Protein AF-A0A4T0S5C8-F1 (afdb_monomer_lite)

Organism: NCBI:txid1708541

Secondary structure (DSSP, 8-state):
--TTTGGG------SHHHHHHHHHHHHPPPTT--HHHHHHHHHHHHHHHHHHHHHH--SHHHHHHHHHHHHTSHHHHHHHHHHHHHHHHHHHH---HHHHHHHHHHHHHHHHT-TTGGG-HHHHTTTHHHHHHHHHTS-TT-----TTSS-PPPHHHHHHHHHHHHHHHHHHHHT--TTTTTTTTSGGG--

Foldseek 3Di:
DDPVVLVPDDDPQPDLVSLVVVLLVLLEDDPPDDPVVLLSSLLVNLVSCLVPCVPRVLDVVSLVVSLCSNCVGPSCVVPVVSSLVSLLVCLLPDPRLSSNLSSLVSLLVNLVVDLCSLQPPPSCVSCVVVLVVLLVVDDPPPQDDPPVPSPDGDSSVSSNVSSVSSVVSSCVSNVQDCVNVPCVPCVVSPD

Sequence (191 aa):
MTADDEDFIVWEITDAHDFWNELSEYGHAPDDVTVLELDGRLKMFLRLCGQYHTRYLTDSLQFRTALELMVNSDLFRFHYVRMERVLIDFILITPDPHQLFVAYELLLRYGQSSDKFFKDCTSWRKLLPYWLDVIRNVQDGYFGEDDDGTGIAPIEIRLRYTVICLLYEISRAQKLSDEDLGMSSITKLIY

Radius of gyration: 17.33 Å; chains: 1; bounding box: 39×40×49 Å

pLDDT: mean 82.13, std 16.81, range [31.05, 97.62]

Structure (mmCIF, N/CA/C/O backbone):
data_AF-A0A4T0S5C8-F1
#
_entry.id   AF-A0A4T0S5C8-F1
#
loop_
_atom_site.group_PDB
_atom_site.id
_atom_site.type_symbol
_atom_site.label_atom_id
_atom_site.label_alt_id
_atom_site.label_comp_id
_atom_site.label_asym_id
_atom_site.label_entity_id
_atom_site.label_seq_id
_atom_site.pdbx_PDB_ins_code
_atom_site.Cartn_x
_atom_site.Cartn_y
_atom_site.Cartn_z
_atom_site.occupancy
_atom_site.B_iso_or_equiv
_atom_site.auth_seq_id
_atom_site.auth_comp_id
_atom_site.auth_asym_id
_atom_site.auth_atom_id
_atom_site.pdbx_PDB_model_num
ATOM 1 N N . MET A 1 1 ? -2.136 -21.841 -8.595 1.00 43.97 1 MET A N 1
ATOM 2 C CA . MET A 1 1 ? -0.888 -21.228 -8.105 1.00 43.97 1 MET A CA 1
ATOM 3 C C . MET A 1 1 ? -0.693 -21.690 -6.672 1.00 43.97 1 MET A C 1
ATOM 5 O O . MET A 1 1 ? -1.605 -21.511 -5.870 1.00 43.97 1 MET A O 1
ATOM 9 N N . THR A 1 2 ? 0.376 -22.427 -6.385 1.00 37.03 2 THR A N 1
ATOM 10 C CA . THR A 1 2 ? 0.689 -22.885 -5.021 1.00 37.03 2 THR A CA 1
ATOM 11 C C . THR A 1 2 ? 1.495 -21.811 -4.289 1.00 37.03 2 THR A C 1
ATOM 13 O O . THR A 1 2 ? 2.070 -20.941 -4.935 1.00 37.03 2 THR A O 1
ATOM 16 N N . ALA A 1 3 ? 1.514 -21.826 -2.951 1.00 44.31 3 ALA A N 1
ATOM 17 C CA . ALA A 1 3 ? 2.231 -20.818 -2.157 1.00 44.31 3 ALA A CA 1
ATOM 18 C C . ALA A 1 3 ? 3.738 -20.744 -2.485 1.00 44.31 3 ALA A C 1
ATOM 20 O O . ALA A 1 3 ? 4.330 -19.681 -2.342 1.00 44.31 3 ALA A O 1
ATOM 21 N N . ASP A 1 4 ? 4.319 -21.840 -2.985 1.00 41.72 4 ASP A N 1
ATOM 22 C CA . ASP A 1 4 ? 5.721 -21.916 -3.410 1.00 41.72 4 ASP A CA 1
ATOM 23 C C . ASP A 1 4 ? 5.979 -21.235 -4.771 1.00 41.72 4 ASP A C 1
ATOM 25 O O . ASP A 1 4 ? 7.110 -20.851 -5.057 1.00 41.72 4 ASP A O 1
ATOM 29 N N . ASP A 1 5 ? 4.947 -21.038 -5.603 1.00 50.12 5 ASP A N 1
ATOM 30 C CA . ASP A 1 5 ? 5.084 -20.387 -6.918 1.00 50.12 5 ASP A CA 1
ATOM 31 C C . ASP A 1 5 ? 5.159 -18.854 -6.804 1.00 50.12 5 ASP A C 1
ATOM 33 O O . ASP A 1 5 ? 5.648 -18.191 -7.719 1.00 50.12 5 ASP A O 1
ATOM 37 N N . GLU A 1 6 ? 4.686 -18.272 -5.692 1.00 54.31 6 GLU A N 1
ATOM 38 C CA . GLU A 1 6 ? 4.718 -16.818 -5.481 1.00 54.31 6 GLU A CA 1
ATOM 39 C C . GLU A 1 6 ? 6.170 -16.301 -5.410 1.00 54.31 6 GLU A C 1
ATOM 41 O O . GLU A 1 6 ? 6.445 -15.201 -5.883 1.00 54.31 6 GLU A O 1
ATOM 46 N N . ASP A 1 7 ? 7.118 -17.072 -4.870 1.00 55.44 7 ASP A N 1
ATOM 47 C CA . ASP A 1 7 ? 8.494 -16.616 -4.602 1.00 55.44 7 ASP A CA 1
ATOM 48 C C . ASP A 1 7 ? 9.453 -16.678 -5.812 1.00 55.44 7 ASP A C 1
ATOM 50 O O . ASP A 1 7 ? 10.597 -16.234 -5.705 1.00 55.44 7 ASP A O 1
ATOM 54 N N . PHE A 1 8 ? 8.998 -17.152 -6.981 1.00 59.81 8 PHE A N 1
ATOM 55 C CA . PHE A 1 8 ? 9.832 -17.307 -8.190 1.00 59.81 8 PHE A CA 1
ATOM 56 C C . PHE A 1 8 ? 9.328 -16.549 -9.426 1.00 59.81 8 PHE A C 1
ATOM 58 O O . PHE A 1 8 ? 9.741 -16.846 -10.549 1.00 59.81 8 PHE A O 1
ATOM 65 N N . ILE A 1 9 ? 8.448 -15.562 -9.257 1.00 75.88 9 ILE A N 1
ATOM 66 C CA . ILE A 1 9 ? 7.961 -14.769 -10.391 1.00 75.88 9 ILE A CA 1
ATOM 67 C C . ILE A 1 9 ? 9.055 -13.804 -10.856 1.00 75.88 9 ILE A C 1
ATOM 69 O O . ILE A 1 9 ? 9.494 -12.923 -10.119 1.00 75.88 9 ILE A O 1
ATOM 73 N N . VAL A 1 10 ? 9.487 -13.983 -12.104 1.00 81.19 10 VAL A N 1
ATOM 74 C CA . VAL A 1 10 ? 10.427 -13.103 -12.799 1.00 81.19 10 VAL A CA 1
ATOM 75 C C . VAL A 1 10 ? 9.648 -12.335 -13.856 1.00 81.19 10 VAL A C 1
ATOM 77 O O . VAL A 1 10 ? 9.134 -12.935 -14.797 1.00 81.19 10 VAL A O 1
ATOM 80 N N . TRP A 1 11 ? 9.563 -11.014 -13.710 1.00 88.81 11 TRP A N 1
ATOM 81 C CA . TRP A 1 11 ? 8.959 -10.171 -14.737 1.00 88.81 11 TRP A CA 1
ATOM 82 C C . TRP A 1 11 ? 9.968 -9.790 -15.816 1.00 88.81 11 TRP A C 1
ATOM 84 O O . TRP A 1 11 ? 11.067 -9.313 -15.526 1.00 88.81 11 TRP A O 1
ATOM 94 N N . GLU A 1 12 ? 9.554 -9.912 -17.072 1.00 90.12 12 GLU A N 1
ATOM 95 C CA . GLU A 1 12 ? 10.315 -9.457 -18.237 1.00 90.12 12 GLU A CA 1
ATOM 96 C C . GLU A 1 12 ? 9.895 -8.030 -18.640 1.00 90.12 12 GLU A C 1
ATOM 98 O O . GLU A 1 12 ? 9.509 -7.777 -19.775 1.00 90.12 12 GLU A O 1
ATOM 103 N N . ILE A 1 13 ? 9.942 -7.075 -17.700 1.00 94.75 13 ILE A N 1
ATOM 104 C CA . ILE A 1 13 ? 9.579 -5.675 -17.982 1.00 94.75 13 ILE A CA 1
ATOM 105 C C . ILE A 1 13 ? 10.709 -4.974 -18.740 1.00 94.75 13 ILE A C 1
ATOM 107 O O . ILE A 1 13 ? 11.748 -4.645 -18.150 1.00 94.75 13 ILE A O 1
ATOM 111 N N . THR A 1 14 ? 10.504 -4.693 -20.029 1.00 93.69 14 THR A N 1
ATOM 112 C CA . THR A 1 14 ? 11.530 -4.052 -20.864 1.00 93.69 14 THR A CA 1
ATOM 113 C C . THR A 1 14 ? 11.411 -2.529 -20.876 1.00 93.69 14 THR A C 1
ATOM 115 O O . THR A 1 14 ? 12.434 -1.833 -20.861 1.00 93.69 14 THR A O 1
ATOM 118 N N . ASP A 1 15 ? 10.187 -2.003 -20.794 1.00 95.44 15 ASP A N 1
ATOM 119 C CA . ASP A 1 15 ? 9.902 -0.571 -20.775 1.00 95.44 15 ASP A CA 1
ATOM 120 C C . ASP A 1 15 ? 8.709 -0.190 -19.870 1.00 95.44 15 ASP A C 1
ATOM 122 O O . ASP A 1 15 ? 8.162 -1.001 -19.120 1.00 95.44 15 ASP A O 1
ATOM 126 N N . ALA A 1 16 ? 8.337 1.094 -19.893 1.00 94.94 16 ALA A N 1
ATOM 127 C CA . ALA A 1 16 ? 7.230 1.609 -19.092 1.00 94.94 16 ALA A CA 1
ATOM 128 C C . ALA A 1 16 ? 5.859 1.098 -19.570 1.00 94.94 16 ALA A C 1
ATOM 130 O O . ALA A 1 16 ? 4.947 0.977 -18.758 1.00 94.94 16 ALA A O 1
ATOM 131 N N . HIS A 1 17 ? 5.689 0.819 -20.864 1.00 95.81 17 HIS A N 1
ATOM 132 C CA . HIS A 1 17 ? 4.431 0.300 -21.393 1.00 95.81 17 HIS A CA 1
ATOM 133 C C . HIS A 1 17 ? 4.183 -1.121 -20.883 1.00 95.81 17 HIS A C 1
ATOM 135 O O . HIS A 1 17 ? 3.097 -1.388 -20.368 1.00 95.81 17 HIS A O 1
ATOM 141 N N . ASP A 1 18 ? 5.207 -1.979 -20.927 1.00 96.12 18 ASP A N 1
ATOM 142 C CA . ASP A 1 18 ? 5.158 -3.331 -20.359 1.00 96.12 18 ASP A CA 1
ATOM 143 C C . ASP A 1 18 ? 4.783 -3.291 -18.876 1.00 96.12 18 ASP A C 1
ATOM 145 O O . ASP A 1 18 ? 3.891 -4.013 -18.434 1.00 96.12 18 ASP A O 1
ATOM 149 N N . PHE A 1 19 ? 5.420 -2.390 -18.118 1.00 96.50 19 PHE A N 1
ATOM 150 C CA . PHE A 1 19 ? 5.139 -2.204 -16.697 1.00 96.50 19 PHE A CA 1
ATOM 151 C C . PHE A 1 19 ? 3.665 -1.874 -16.438 1.00 96.50 19 PHE A C 1
ATOM 153 O O . PHE A 1 19 ? 3.033 -2.509 -15.598 1.00 96.50 19 PHE A O 1
ATOM 160 N N . TRP A 1 20 ? 3.112 -0.881 -17.141 1.00 96.31 20 TRP A N 1
ATOM 161 C CA . TRP A 1 20 ? 1.730 -0.450 -16.923 1.00 96.31 20 TRP A CA 1
ATOM 162 C C . TRP A 1 20 ? 0.711 -1.504 -17.358 1.00 96.31 20 TRP A C 1
ATOM 164 O O . TRP A 1 20 ? -0.303 -1.668 -16.677 1.00 96.31 20 TRP A O 1
ATOM 174 N N . ASN A 1 21 ? 0.987 -2.229 -18.445 1.00 94.75 21 ASN A N 1
ATOM 175 C CA . ASN A 1 21 ? 0.145 -3.340 -18.880 1.00 94.75 21 ASN A CA 1
ATOM 176 C C . ASN A 1 21 ? 0.113 -4.436 -17.808 1.00 94.75 21 ASN A C 1
ATOM 178 O O . ASN A 1 21 ? -0.964 -4.768 -17.317 1.00 94.75 21 ASN A O 1
ATOM 182 N N . GLU A 1 22 ? 1.282 -4.913 -17.373 1.00 95.19 22 GLU A N 1
ATOM 183 C CA . GLU A 1 22 ? 1.405 -5.944 -16.335 1.00 95.19 22 GLU A CA 1
ATOM 184 C C . GLU A 1 22 ? 0.744 -5.506 -15.019 1.00 95.19 22 GLU A C 1
ATOM 186 O O . GLU A 1 22 ? -0.009 -6.255 -14.399 1.00 95.19 22 GLU A O 1
ATOM 191 N N . LEU A 1 23 ? 0.965 -4.256 -14.604 1.00 94.94 23 LEU A N 1
ATOM 192 C CA . LEU A 1 23 ? 0.384 -3.714 -13.380 1.00 94.94 23 LEU A CA 1
ATOM 193 C C . LEU A 1 23 ? -1.151 -3.719 -13.413 1.00 94.94 23 LEU A C 1
ATOM 195 O O . LEU A 1 23 ? -1.794 -4.011 -12.401 1.00 94.94 23 LEU A O 1
ATOM 199 N N . SER A 1 24 ? -1.738 -3.383 -14.565 1.00 92.62 24 SER A N 1
ATOM 200 C CA . SER A 1 24 ? -3.191 -3.283 -14.724 1.00 92.62 24 SER A CA 1
ATOM 201 C C . SER A 1 24 ? -3.905 -4.632 -14.594 1.00 92.62 24 SER A C 1
ATOM 203 O O . SER A 1 24 ? -5.009 -4.685 -14.045 1.00 92.62 24 SER A O 1
ATOM 205 N N . GLU A 1 25 ? -3.250 -5.730 -14.981 1.00 91.19 25 GLU A N 1
ATOM 206 C CA . GLU A 1 25 ? -3.799 -7.089 -14.892 1.00 91.19 25 GLU A CA 1
ATOM 207 C C . GLU A 1 25 ? -4.071 -7.520 -13.443 1.00 91.19 25 GLU A C 1
ATOM 209 O O . GLU A 1 25 ? -5.050 -8.223 -13.157 1.00 91.19 25 GLU A O 1
ATOM 214 N N . TYR A 1 26 ? -3.257 -7.058 -12.488 1.00 91.25 26 TYR A N 1
ATOM 215 C CA . TYR A 1 26 ? -3.461 -7.360 -11.068 1.00 91.25 26 TYR A CA 1
ATOM 216 C C . TYR A 1 26 ? -4.657 -6.621 -10.457 1.00 91.25 26 TYR A C 1
ATOM 218 O O . TYR A 1 26 ? -5.222 -7.093 -9.470 1.00 91.25 26 TYR A O 1
ATOM 226 N N . GLY A 1 27 ? -5.070 -5.495 -11.047 1.00 78.88 27 GLY A N 1
ATOM 227 C CA . GLY A 1 27 ? -6.262 -4.746 -10.639 1.00 78.88 27 GLY A CA 1
ATOM 228 C C . GLY A 1 27 ? -7.577 -5.339 -11.156 1.00 78.88 27 GLY A C 1
ATOM 229 O O . GLY A 1 27 ? -8.646 -4.954 -10.687 1.00 78.88 27 GLY A O 1
ATOM 230 N N . HIS A 1 28 ? -7.539 -6.278 -12.100 1.00 80.44 28 HIS A N 1
ATOM 231 C CA . HIS A 1 28 ? -8.739 -6.928 -12.621 1.00 80.44 28 HIS A CA 1
ATOM 232 C C . HIS A 1 28 ? -8.956 -8.286 -11.943 1.00 80.44 28 HIS A C 1
ATOM 234 O O . HIS A 1 28 ? -8.044 -9.108 -11.927 1.00 80.44 28 HIS A O 1
ATOM 240 N N . ALA A 1 29 ? -10.141 -8.545 -11.382 1.00 70.38 29 ALA A N 1
ATOM 241 C CA . ALA A 1 29 ? -10.510 -9.866 -10.868 1.00 70.38 29 ALA A CA 1
ATOM 242 C C . ALA A 1 29 ? -11.317 -10.630 -11.935 1.00 70.38 29 ALA A C 1
ATOM 244 O O . ALA A 1 29 ? -12.384 -10.155 -12.313 1.00 70.38 29 ALA A O 1
ATOM 245 N N . PRO A 1 30 ? -10.852 -11.800 -12.411 1.00 70.94 30 PRO A N 1
ATOM 246 C CA . PRO A 1 30 ? -11.652 -12.662 -13.280 1.00 70.94 30 PRO A CA 1
ATOM 247 C C . PRO A 1 30 ? -12.943 -13.128 -12.591 1.00 70.94 30 PRO A C 1
ATOM 249 O O . PRO A 1 30 ? -12.952 -13.321 -11.375 1.00 70.94 30 PRO A O 1
ATOM 252 N N . ASP A 1 31 ? -13.994 -13.392 -13.372 1.00 72.62 31 ASP A N 1
ATOM 253 C CA . ASP A 1 31 ? -15.324 -13.765 -12.858 1.00 72.62 31 ASP A CA 1
ATOM 254 C C . ASP A 1 31 ? -15.321 -15.027 -11.960 1.00 72.62 31 ASP A C 1
ATOM 256 O O . ASP A 1 31 ? -16.103 -15.109 -11.014 1.00 72.62 31 ASP A O 1
ATOM 260 N N . ASP A 1 32 ? -14.404 -15.975 -12.201 1.00 79.19 32 ASP A N 1
ATOM 261 C CA . ASP A 1 32 ? -14.292 -17.257 -11.476 1.00 79.19 32 ASP A CA 1
ATOM 262 C C . ASP A 1 32 ? -13.032 -17.350 -10.586 1.00 79.19 32 ASP A C 1
ATOM 264 O O . ASP A 1 32 ? -12.459 -18.425 -10.388 1.00 79.19 32 ASP A O 1
ATOM 268 N N . VAL A 1 33 ? -12.556 -16.220 -10.057 1.00 82.12 33 VAL A N 1
ATOM 269 C CA . VAL A 1 33 ? -11.320 -16.180 -9.265 1.00 82.12 33 VAL A CA 1
ATOM 270 C C . VAL A 1 33 ? -11.482 -16.829 -7.887 1.00 82.12 33 VAL A C 1
ATOM 272 O O . VAL A 1 33 ? -12.411 -16.552 -7.121 1.00 82.12 33 VAL A O 1
ATOM 275 N N . THR A 1 34 ? -10.536 -17.690 -7.524 1.00 86.50 34 THR A N 1
ATOM 276 C CA . THR A 1 34 ? -10.470 -18.241 -6.177 1.00 86.50 34 THR A CA 1
ATOM 277 C C . THR A 1 34 ? -10.003 -17.187 -5.184 1.00 86.50 34 THR A C 1
ATOM 279 O O . THR A 1 34 ? -9.257 -16.252 -5.464 1.00 86.50 34 THR A O 1
ATOM 282 N N . VAL A 1 35 ? -10.389 -17.403 -3.938 1.00 86.44 35 VAL A N 1
ATOM 283 C CA . VAL A 1 35 ? -9.997 -16.569 -2.811 1.00 86.44 35 VAL A CA 1
ATOM 284 C C . VAL A 1 35 ? -8.468 -16.465 -2.636 1.00 86.44 35 VAL A C 1
ATOM 286 O O . VAL A 1 35 ? -7.977 -15.429 -2.197 1.00 86.44 35 VAL A O 1
ATOM 289 N N . LEU A 1 36 ? -7.719 -17.519 -2.975 1.00 87.56 36 LEU A N 1
ATOM 290 C CA . LEU A 1 36 ? -6.253 -17.519 -2.927 1.00 87.56 36 LEU A CA 1
ATOM 291 C C . LEU A 1 36 ? -5.649 -16.675 -4.057 1.00 87.56 36 LEU A C 1
ATOM 293 O O . LEU A 1 36 ? -4.662 -15.979 -3.849 1.00 87.56 36 LEU A O 1
ATOM 297 N N . GLU A 1 37 ? -6.255 -16.704 -5.241 1.00 89.00 37 GLU A N 1
ATOM 298 C CA . GLU A 1 37 ? -5.806 -15.902 -6.380 1.00 89.00 37 GLU A CA 1
ATOM 299 C C . GLU A 1 37 ? -6.038 -14.405 -6.153 1.00 89.00 37 GLU A C 1
ATOM 301 O O . GLU A 1 37 ? -5.206 -13.604 -6.569 1.00 89.00 37 GLU A O 1
ATOM 306 N N . LEU A 1 38 ? -7.101 -14.014 -5.439 1.00 90.56 38 LEU A N 1
ATOM 307 C CA . LEU A 1 38 ? -7.287 -12.624 -4.997 1.00 90.56 38 LEU A CA 1
ATOM 308 C C . LEU A 1 38 ? -6.126 -12.151 -4.110 1.00 90.56 38 LEU A C 1
ATOM 310 O O . LEU A 1 38 ? -5.588 -11.066 -4.324 1.00 90.56 38 LEU A O 1
ATOM 314 N N . ASP A 1 39 ? -5.724 -12.976 -3.137 1.00 93.00 39 ASP A N 1
ATOM 315 C CA . ASP A 1 39 ? -4.598 -12.668 -2.249 1.00 93.00 39 ASP A CA 1
ATOM 316 C C . ASP A 1 39 ? -3.299 -12.545 -3.056 1.00 93.00 39 ASP A C 1
ATOM 318 O O . ASP A 1 39 ? -2.545 -11.586 -2.883 1.00 93.00 39 ASP A O 1
ATOM 322 N N . GLY A 1 40 ? -3.073 -13.492 -3.973 1.00 92.19 40 GLY A N 1
ATOM 323 C CA . GLY A 1 40 ? -1.926 -13.499 -4.875 1.00 92.19 40 GLY A CA 1
ATOM 324 C C . GLY A 1 40 ? -1.854 -12.232 -5.725 1.00 92.19 40 GLY A C 1
ATOM 325 O O . GLY A 1 40 ? -0.809 -11.595 -5.774 1.00 92.19 40 GLY A O 1
ATOM 326 N N . ARG A 1 41 ? -2.965 -11.794 -6.327 1.00 93.31 41 ARG A N 1
ATO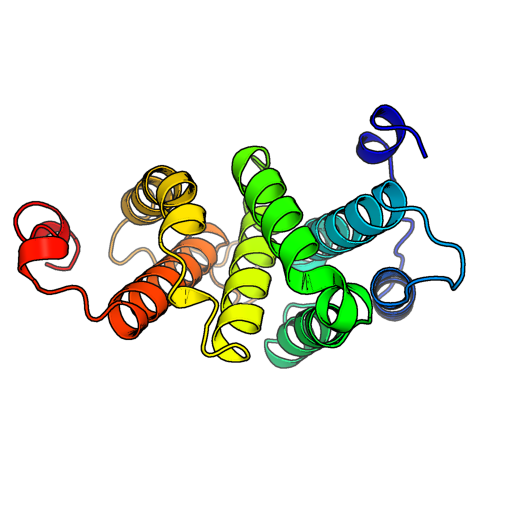M 327 C CA . ARG A 1 41 ? -3.004 -10.580 -7.162 1.00 93.31 41 ARG A CA 1
ATOM 328 C C . ARG A 1 41 ? -2.557 -9.329 -6.412 1.00 93.31 41 ARG A C 1
ATOM 330 O O . ARG A 1 41 ? -1.725 -8.584 -6.926 1.00 93.31 41 ARG A O 1
ATOM 337 N N . LEU A 1 42 ? -3.047 -9.123 -5.188 1.00 95.50 42 LEU A N 1
ATOM 338 C CA . LEU A 1 42 ? -2.609 -7.992 -4.369 1.00 95.50 42 LEU A CA 1
ATOM 339 C C . LEU A 1 42 ? -1.110 -8.078 -4.054 1.00 95.50 42 LEU A C 1
ATOM 341 O O . LEU A 1 42 ? -0.389 -7.097 -4.225 1.00 95.50 42 LEU A O 1
ATOM 345 N N . LYS A 1 43 ? -0.619 -9.246 -3.628 1.00 95.69 43 LYS A N 1
ATOM 346 C CA . LYS A 1 43 ? 0.812 -9.428 -3.336 1.00 95.69 43 LYS A CA 1
ATOM 347 C C . LYS A 1 43 ? 1.680 -9.185 -4.569 1.00 95.69 43 LYS A C 1
ATOM 349 O O . LYS A 1 43 ? 2.716 -8.535 -4.455 1.00 95.69 43 LYS A O 1
ATOM 354 N N . MET A 1 44 ? 1.261 -9.666 -5.739 1.00 94.94 44 MET A N 1
ATOM 355 C CA . MET A 1 44 ? 2.008 -9.476 -6.981 1.00 94.94 44 MET A CA 1
ATOM 356 C C . MET A 1 44 ? 2.040 -8.014 -7.411 1.00 94.94 44 MET A C 1
ATOM 358 O O . MET A 1 44 ? 3.107 -7.523 -7.764 1.00 94.94 44 MET A O 1
ATOM 362 N N . PHE A 1 45 ? 0.928 -7.289 -7.274 1.00 96.56 45 PHE A N 1
ATOM 363 C CA . PHE A 1 45 ? 0.900 -5.841 -7.474 1.00 96.56 45 PHE A CA 1
ATOM 364 C C . PHE A 1 45 ? 1.910 -5.115 -6.569 1.00 96.56 45 PHE A C 1
ATOM 366 O O . PHE A 1 45 ? 2.676 -4.275 -7.044 1.00 96.56 45 PHE A O 1
ATOM 373 N N . LEU A 1 46 ? 1.939 -5.453 -5.272 1.00 97.19 46 LEU A N 1
ATOM 374 C CA . LEU A 1 46 ? 2.856 -4.841 -4.301 1.00 97.19 46 LEU A CA 1
ATOM 375 C C . LEU A 1 46 ? 4.318 -5.137 -4.637 1.00 97.19 46 LEU A C 1
ATOM 377 O O . LEU A 1 46 ? 5.153 -4.234 -4.586 1.00 97.19 46 LEU A O 1
ATOM 381 N N . ARG A 1 47 ? 4.625 -6.385 -5.003 1.00 96.38 47 ARG A N 1
ATOM 382 C CA . ARG A 1 47 ? 5.976 -6.816 -5.376 1.00 96.38 47 ARG A CA 1
ATOM 383 C C . ARG A 1 47 ? 6.439 -6.160 -6.677 1.00 96.38 47 ARG A C 1
ATOM 385 O O . ARG A 1 47 ? 7.544 -5.625 -6.703 1.00 96.38 47 ARG A O 1
ATOM 392 N N . LEU A 1 48 ? 5.587 -6.108 -7.705 1.00 96.19 48 LEU A N 1
ATOM 393 C CA . LEU A 1 48 ? 5.899 -5.443 -8.974 1.00 96.19 48 LEU A CA 1
ATOM 394 C C . LEU A 1 48 ? 6.162 -3.947 -8.755 1.00 96.19 48 LEU A C 1
ATOM 396 O O . LEU A 1 48 ? 7.182 -3.419 -9.195 1.00 96.19 48 LEU A O 1
ATOM 400 N N . CYS A 1 49 ? 5.278 -3.260 -8.028 1.00 96.44 49 CYS A N 1
ATOM 401 C CA . CYS A 1 49 ? 5.498 -1.861 -7.669 1.00 96.44 49 CYS A CA 1
ATOM 402 C C . CYS A 1 49 ? 6.785 -1.688 -6.855 1.00 96.44 49 CYS A C 1
ATOM 404 O O . CYS A 1 49 ? 7.574 -0.801 -7.158 1.00 96.44 49 CYS A O 1
ATOM 406 N N . GLY A 1 50 ? 7.033 -2.528 -5.848 1.00 95.19 50 GLY A N 1
ATOM 407 C CA . GLY A 1 50 ? 8.237 -2.449 -5.019 1.00 95.19 50 GLY A CA 1
ATOM 408 C C . GLY A 1 50 ? 9.524 -2.646 -5.821 1.00 95.19 50 GLY A C 1
ATOM 409 O O . GLY A 1 50 ? 10.500 -1.940 -5.594 1.00 95.19 50 GLY A O 1
ATOM 410 N N . GLN A 1 51 ? 9.512 -3.530 -6.818 1.00 94.69 51 GLN A N 1
ATOM 411 C CA . GLN A 1 51 ? 10.662 -3.763 -7.689 1.00 94.69 51 GLN A CA 1
ATOM 412 C C . GLN A 1 51 ? 10.915 -2.611 -8.673 1.00 94.69 51 GLN A C 1
ATOM 414 O O . GLN A 1 51 ? 12.065 -2.344 -9.018 1.00 94.69 51 GLN A O 1
ATOM 419 N N . TYR A 1 52 ? 9.863 -1.931 -9.139 1.00 94.75 52 TYR A N 1
ATOM 420 C CA . TYR A 1 52 ? 9.967 -1.004 -10.269 1.00 94.75 52 TYR A CA 1
ATOM 421 C C . TYR A 1 52 ? 9.587 0.456 -9.969 1.00 94.75 52 TYR A C 1
ATOM 423 O O . TYR A 1 52 ? 9.717 1.299 -10.859 1.00 94.75 52 TYR A O 1
ATOM 431 N N . HIS A 1 53 ? 9.155 0.815 -8.752 1.00 92.44 53 HIS A N 1
ATOM 432 C CA . HIS A 1 53 ? 8.703 2.188 -8.459 1.00 92.44 53 HIS A CA 1
ATOM 433 C C . HIS A 1 53 ? 9.799 3.240 -8.651 1.00 92.44 53 HIS A C 1
ATOM 435 O O . HIS A 1 53 ? 9.506 4.324 -9.142 1.00 92.44 53 HIS A O 1
ATOM 441 N N . THR A 1 54 ? 11.062 2.920 -8.366 1.00 90.81 54 THR A N 1
ATOM 442 C CA . THR A 1 54 ? 12.201 3.825 -8.613 1.00 90.81 54 THR A CA 1
ATOM 443 C C . THR A 1 54 ? 12.539 3.994 -10.094 1.00 90.81 54 THR A C 1
ATOM 445 O O . THR A 1 54 ? 13.305 4.887 -10.439 1.00 90.81 54 THR A O 1
ATOM 448 N N . ARG A 1 55 ? 11.973 3.168 -10.985 1.00 92.00 55 ARG A N 1
ATOM 449 C CA . ARG A 1 55 ? 12.214 3.228 -12.433 1.00 92.00 55 ARG A CA 1
ATOM 450 C C . ARG A 1 55 ? 11.022 3.775 -13.214 1.00 92.00 55 ARG A C 1
ATOM 452 O O . ARG A 1 55 ? 11.216 4.567 -14.130 1.00 92.00 55 ARG A O 1
ATOM 459 N N . TYR A 1 56 ? 9.808 3.349 -12.871 1.00 94.38 56 TYR A N 1
ATOM 460 C CA . TYR A 1 56 ? 8.595 3.651 -13.643 1.00 94.38 56 TYR A CA 1
ATOM 461 C C . TYR A 1 56 ? 7.530 4.431 -12.864 1.00 94.38 56 TYR A C 1
ATOM 463 O O . TYR A 1 56 ? 6.556 4.870 -13.471 1.00 94.38 56 TYR A O 1
ATOM 471 N N . LEU A 1 57 ? 7.709 4.629 -11.552 1.00 92.88 57 LEU A N 1
ATOM 472 C CA . LEU A 1 57 ? 6.802 5.405 -10.695 1.00 92.88 57 LEU A CA 1
ATOM 473 C C . LEU A 1 57 ? 7.552 6.503 -9.918 1.00 92.88 57 LEU A C 1
ATOM 475 O O . LEU A 1 57 ? 7.255 6.775 -8.754 1.00 92.88 57 LEU A O 1
ATOM 479 N N . THR A 1 58 ? 8.558 7.109 -10.547 1.00 87.31 58 THR A N 1
ATOM 480 C CA . THR A 1 58 ? 9.379 8.166 -9.936 1.00 87.31 58 THR A CA 1
ATOM 481 C C . THR A 1 58 ? 8.605 9.467 -9.765 1.00 87.31 58 THR A C 1
ATOM 483 O O . THR A 1 58 ? 8.809 10.201 -8.799 1.00 87.31 58 THR A O 1
ATOM 486 N N . ASP A 1 59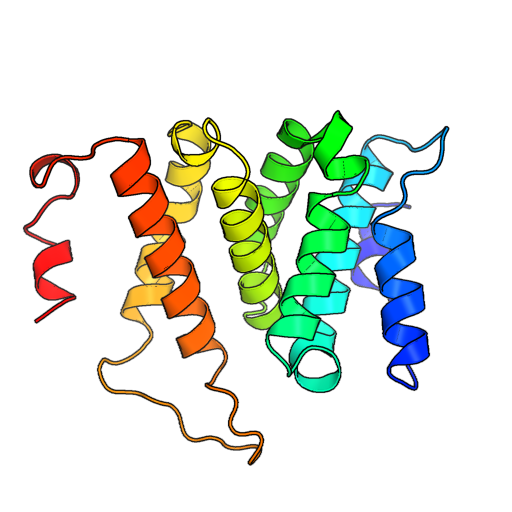 ? 7.679 9.739 -10.683 1.00 87.19 59 ASP A N 1
ATOM 487 C CA . ASP A 1 59 ? 6.766 10.864 -10.598 1.00 87.19 59 ASP A CA 1
ATOM 488 C C . ASP A 1 59 ? 5.618 10.583 -9.608 1.00 87.19 59 ASP A C 1
ATOM 490 O O . ASP A 1 59 ? 4.984 9.524 -9.609 1.00 87.19 59 ASP A O 1
ATOM 494 N N . SER A 1 60 ? 5.307 11.571 -8.765 1.00 87.50 60 SER A N 1
ATOM 495 C CA . SER A 1 60 ? 4.287 11.427 -7.718 1.00 87.50 60 SER A CA 1
ATOM 496 C C . SER A 1 60 ? 2.874 11.210 -8.274 1.00 87.50 60 SER A C 1
ATOM 498 O O . SER A 1 60 ? 2.040 10.606 -7.593 1.00 87.50 60 SER A O 1
ATOM 500 N N . LEU A 1 61 ? 2.574 11.694 -9.487 1.00 91.81 61 LEU A N 1
ATOM 501 C CA . LEU A 1 61 ? 1.290 11.442 -10.141 1.00 91.81 61 LEU A CA 1
ATOM 502 C C . LEU A 1 61 ? 1.236 10.010 -10.690 1.00 91.81 61 LEU A C 1
ATOM 504 O O . LEU A 1 61 ? 0.217 9.343 -10.508 1.00 91.81 61 LEU A O 1
ATOM 508 N N . GLN A 1 62 ? 2.317 9.507 -11.288 1.00 93.38 62 GLN A N 1
ATOM 509 C CA . GLN A 1 62 ? 2.416 8.107 -11.720 1.00 93.38 62 GLN A CA 1
ATOM 510 C C . GLN A 1 62 ? 2.252 7.142 -10.545 1.00 93.38 62 GLN A C 1
ATOM 512 O O . GLN A 1 62 ? 1.395 6.260 -10.588 1.00 93.38 62 GLN A O 1
ATOM 517 N N . PHE A 1 63 ? 2.998 7.351 -9.459 1.00 94.75 63 PHE A N 1
ATOM 518 C CA . PHE A 1 63 ? 2.895 6.513 -8.266 1.00 94.75 63 PHE A CA 1
ATOM 519 C C . PHE A 1 63 ? 1.475 6.514 -7.687 1.00 94.75 63 PHE A C 1
ATOM 521 O O . PHE A 1 63 ? 0.891 5.465 -7.424 1.00 94.75 63 PHE A O 1
ATOM 528 N N . ARG A 1 64 ? 0.860 7.697 -7.586 1.00 94.88 64 ARG A N 1
ATOM 529 C CA . ARG A 1 64 ? -0.546 7.839 -7.193 1.00 94.88 64 ARG A CA 1
ATOM 530 C C . ARG A 1 64 ? -1.493 7.060 -8.101 1.00 94.88 64 ARG A C 1
ATOM 532 O O . ARG A 1 64 ? -2.385 6.390 -7.593 1.00 94.88 64 ARG A O 1
ATOM 539 N N . THR A 1 65 ? -1.303 7.160 -9.412 1.00 95.44 65 THR A N 1
ATOM 540 C CA . THR A 1 65 ? -2.149 6.487 -10.403 1.00 95.44 65 THR A CA 1
ATOM 541 C C . THR A 1 65 ? -2.075 4.971 -10.232 1.00 95.44 65 THR A C 1
ATOM 543 O O . THR A 1 65 ? -3.109 4.312 -10.215 1.00 95.44 65 THR A O 1
ATOM 546 N N . ALA A 1 66 ? -0.876 4.422 -10.010 1.00 96.38 66 ALA A N 1
ATOM 547 C CA . ALA A 1 66 ? -0.689 3.001 -9.724 1.00 96.38 66 ALA A CA 1
ATOM 548 C C . ALA A 1 66 ? -1.486 2.554 -8.489 1.00 96.38 66 ALA A C 1
ATOM 550 O O . ALA A 1 66 ? -2.241 1.586 -8.554 1.00 96.38 66 ALA A O 1
ATOM 551 N N . LEU A 1 67 ? -1.385 3.285 -7.375 1.00 96.62 67 LEU A N 1
ATOM 552 C CA . LEU A 1 67 ? -2.138 2.960 -6.159 1.00 96.62 67 LEU A CA 1
ATOM 553 C C . LEU A 1 67 ? -3.652 3.076 -6.366 1.00 96.62 67 LEU A C 1
ATOM 555 O O . LEU A 1 67 ? -4.410 2.250 -5.862 1.00 96.62 67 LEU A O 1
ATOM 559 N N . GLU A 1 68 ? -4.105 4.080 -7.116 1.00 94.69 68 GLU A N 1
ATOM 560 C CA . GLU A 1 68 ? -5.521 4.274 -7.434 1.00 94.69 68 GLU A CA 1
ATOM 561 C C . GLU A 1 68 ? -6.085 3.151 -8.312 1.00 94.69 68 GLU A C 1
ATOM 563 O O . GLU A 1 68 ? -7.247 2.791 -8.119 1.00 94.69 68 GLU A O 1
ATOM 568 N N . LEU A 1 69 ? -5.292 2.546 -9.206 1.00 95.06 69 LEU A N 1
ATOM 569 C CA . LEU A 1 69 ? -5.712 1.346 -9.945 1.00 95.06 69 LEU A CA 1
ATOM 570 C C . LEU A 1 69 ? -6.085 0.211 -8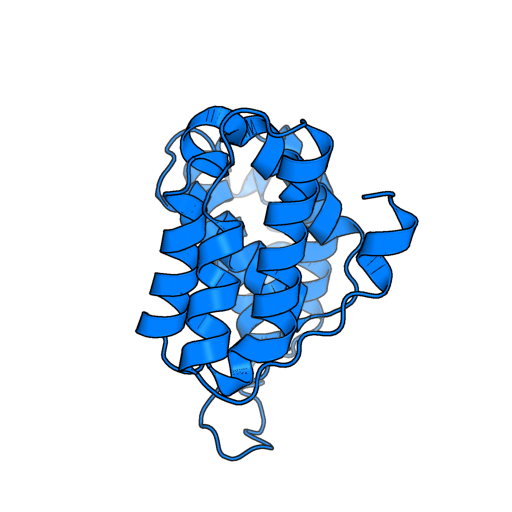.984 1.00 95.06 69 LEU A C 1
ATOM 572 O O . LEU A 1 69 ? -7.130 -0.415 -9.147 1.00 95.06 69 LEU A O 1
ATOM 576 N N . MET A 1 70 ? -5.272 -0.021 -7.949 1.00 95.44 70 MET A N 1
ATOM 577 C CA . MET A 1 70 ? -5.538 -1.075 -6.971 1.00 95.44 70 MET A CA 1
ATOM 578 C C . MET A 1 70 ? -6.667 -0.701 -6.005 1.00 95.44 70 MET A C 1
ATOM 580 O O . MET A 1 70 ? -7.562 -1.506 -5.773 1.00 95.44 70 MET A O 1
ATOM 584 N N . VAL A 1 71 ? -6.696 0.521 -5.470 1.00 94.31 71 VAL A N 1
ATOM 585 C CA . VAL A 1 71 ? -7.757 0.944 -4.533 1.00 94.31 71 VAL A CA 1
ATOM 586 C C . VAL A 1 71 ? -9.139 0.955 -5.191 1.00 94.31 71 VAL A C 1
ATOM 588 O O . VAL A 1 71 ? -10.129 0.643 -4.532 1.00 94.31 71 VAL A O 1
ATOM 591 N N . ASN A 1 72 ? -9.219 1.282 -6.483 1.00 92.69 72 ASN A N 1
ATOM 592 C CA . ASN A 1 72 ? -10.480 1.303 -7.228 1.00 92.69 72 ASN A CA 1
ATOM 593 C C . ASN A 1 72 ? -10.804 -0.028 -7.930 1.00 92.69 72 ASN A C 1
ATOM 595 O O . ASN A 1 72 ? -11.826 -0.114 -8.612 1.00 92.69 72 ASN A O 1
ATOM 599 N N . SER A 1 73 ? -9.957 -1.049 -7.770 1.00 92.81 73 SER A N 1
ATOM 600 C CA . SER A 1 73 ? -10.178 -2.386 -8.322 1.00 92.81 73 SER A CA 1
ATOM 601 C C . SER A 1 73 ? -11.369 -3.100 -7.683 1.00 92.81 73 SER A C 1
ATOM 603 O O . SER A 1 73 ? -11.804 -2.779 -6.573 1.00 92.81 73 SER A O 1
ATOM 605 N N . ASP A 1 74 ? -11.830 -4.164 -8.337 1.00 88.75 74 ASP A N 1
ATOM 606 C CA . ASP A 1 74 ? -12.840 -5.068 -7.784 1.00 88.75 74 ASP A CA 1
ATOM 607 C C . ASP A 1 74 ? -12.363 -5.764 -6.495 1.00 88.75 74 ASP A C 1
ATOM 609 O O . ASP A 1 74 ? -13.175 -6.050 -5.610 1.00 88.75 74 ASP A O 1
ATOM 613 N N . LEU A 1 75 ? -11.045 -5.948 -6.328 1.00 90.94 75 LEU A N 1
ATOM 614 C CA . LEU A 1 75 ? -10.443 -6.516 -5.118 1.00 90.94 75 LEU A CA 1
ATOM 615 C C . LEU A 1 75 ? -10.773 -5.647 -3.902 1.00 90.94 75 LEU A C 1
ATOM 617 O O . LEU A 1 75 ? -11.293 -6.140 -2.902 1.00 90.94 75 LEU A O 1
ATOM 621 N N . PHE A 1 76 ? -10.519 -4.342 -3.982 1.00 90.50 76 PHE A N 1
ATOM 622 C CA . PHE A 1 76 ? -10.849 -3.431 -2.888 1.00 90.50 76 PHE A CA 1
ATOM 623 C C . PHE A 1 76 ? -12.341 -3.098 -2.854 1.00 90.50 76 PHE A C 1
ATOM 625 O O . PHE A 1 76 ? -12.920 -3.011 -1.776 1.00 90.50 76 PHE A O 1
ATOM 632 N N . ARG A 1 77 ? -13.021 -2.995 -3.997 1.00 88.31 77 ARG A N 1
ATOM 633 C CA . ARG A 1 77 ? -14.454 -2.675 -4.025 1.00 88.31 77 ARG A CA 1
ATOM 634 C C . ARG A 1 77 ? -15.325 -3.751 -3.375 1.00 88.31 77 ARG A C 1
ATOM 636 O O . ARG A 1 77 ? -16.261 -3.412 -2.650 1.00 88.31 77 ARG A O 1
ATOM 643 N N . PHE A 1 78 ? -15.040 -5.028 -3.628 1.00 87.50 78 PHE A N 1
ATOM 644 C CA . PHE A 1 78 ? -15.878 -6.144 -3.176 1.00 87.50 78 PHE A CA 1
ATOM 645 C C . PHE A 1 78 ? -15.237 -6.989 -2.070 1.00 87.50 78 PHE A C 1
ATOM 647 O O . PHE A 1 78 ? -15.956 -7.636 -1.306 1.00 87.50 78 PHE A O 1
ATOM 654 N N . HIS A 1 79 ? -13.909 -6.949 -1.922 1.00 89.31 79 HIS A N 1
ATOM 655 C CA . HIS A 1 79 ? -13.170 -7.796 -0.980 1.00 89.31 79 HIS A CA 1
ATOM 656 C C . HIS A 1 79 ? -12.270 -7.013 -0.006 1.00 89.31 79 HIS A C 1
ATOM 658 O O . HIS A 1 79 ? -11.335 -7.591 0.551 1.00 89.31 79 HIS A O 1
ATOM 664 N N . TYR A 1 80 ? -12.568 -5.736 0.276 1.00 90.00 80 TYR A N 1
ATOM 665 C CA . TYR A 1 80 ? -11.710 -4.866 1.100 1.00 90.00 80 TYR A CA 1
ATOM 666 C C . TYR A 1 80 ? -11.263 -5.459 2.444 1.00 90.00 80 TYR A C 1
ATOM 668 O O . TYR A 1 80 ? -10.092 -5.347 2.781 1.00 90.00 80 TYR A O 1
ATOM 676 N N . VAL A 1 81 ? -12.152 -6.116 3.206 1.00 90.06 81 VAL A N 1
ATOM 677 C CA . VAL A 1 81 ? -11.801 -6.710 4.518 1.00 90.06 81 VAL A CA 1
ATOM 678 C C . VAL A 1 81 ? -10.688 -7.743 4.359 1.00 90.06 81 VAL A C 1
ATOM 680 O O . VAL A 1 81 ? -9.799 -7.875 5.198 1.00 90.06 81 VAL A O 1
ATOM 683 N N . ARG A 1 82 ? -10.737 -8.499 3.259 1.00 91.25 82 ARG A N 1
ATOM 684 C CA . ARG A 1 82 ? -9.721 -9.492 2.945 1.00 91.25 82 ARG A CA 1
ATOM 685 C C . ARG A 1 82 ? -8.437 -8.826 2.470 1.00 91.25 82 ARG A C 1
ATOM 687 O O . ARG A 1 82 ? -7.378 -9.212 2.949 1.00 91.25 82 ARG A O 1
ATOM 694 N N . MET A 1 83 ? -8.537 -7.840 1.580 1.00 93.19 83 MET A N 1
ATOM 695 C CA . MET A 1 83 ? -7.376 -7.113 1.058 1.00 93.19 83 MET A CA 1
ATOM 696 C C . MET A 1 83 ? -6.617 -6.386 2.168 1.00 93.19 83 MET A C 1
ATOM 698 O O . MET A 1 83 ? -5.395 -6.441 2.196 1.00 93.19 83 MET A O 1
ATOM 702 N N . GLU A 1 84 ? -7.321 -5.807 3.142 1.00 92.06 84 GLU A N 1
ATOM 703 C CA . GLU A 1 84 ? -6.718 -5.245 4.352 1.00 92.06 84 GLU A CA 1
ATOM 704 C C . GLU A 1 84 ? -5.915 -6.301 5.117 1.00 92.06 84 GLU A C 1
ATOM 706 O O . GLU A 1 84 ? -4.750 -6.076 5.439 1.00 92.06 84 GLU A O 1
ATOM 711 N N . ARG A 1 85 ? -6.502 -7.478 5.371 1.00 92.25 85 ARG A N 1
ATOM 712 C CA . ARG A 1 85 ? -5.799 -8.557 6.074 1.00 92.25 85 ARG A CA 1
ATOM 713 C C . ARG A 1 85 ? -4.566 -9.027 5.305 1.00 92.25 85 ARG A C 1
ATOM 715 O O . ARG A 1 85 ? -3.509 -9.158 5.906 1.00 92.25 85 ARG A O 1
ATOM 722 N N . VAL A 1 86 ? -4.693 -9.247 3.995 1.00 94.44 86 VAL A N 1
ATOM 723 C CA . VAL A 1 86 ? -3.572 -9.651 3.130 1.00 94.44 86 VAL A CA 1
ATOM 724 C C . VAL A 1 86 ? -2.470 -8.598 3.148 1.00 94.44 86 VAL A C 1
ATOM 726 O O . VAL A 1 86 ? -1.303 -8.953 3.255 1.00 94.44 86 VAL A O 1
ATOM 729 N N . LEU A 1 87 ? -2.827 -7.314 3.089 1.00 94.62 87 LEU A N 1
ATOM 730 C CA . LEU A 1 87 ? -1.875 -6.209 3.117 1.00 94.62 87 LEU A CA 1
ATOM 731 C C . LEU A 1 87 ? -1.130 -6.132 4.456 1.00 94.62 87 LEU A C 1
ATOM 733 O O . LEU A 1 87 ? 0.088 -5.977 4.469 1.00 94.62 87 LEU A O 1
ATOM 737 N N . ILE A 1 88 ? -1.836 -6.291 5.579 1.00 93.44 88 ILE A N 1
ATOM 738 C CA . ILE A 1 88 ? -1.229 -6.333 6.918 1.00 93.44 88 ILE A CA 1
ATOM 739 C C . ILE A 1 88 ? -0.308 -7.548 7.055 1.00 93.44 88 ILE A C 1
ATOM 741 O O . ILE A 1 88 ? 0.823 -7.404 7.512 1.00 93.44 88 ILE A O 1
ATOM 745 N N . ASP A 1 89 ? -0.771 -8.731 6.650 1.00 94.50 89 ASP A N 1
ATOM 746 C CA . ASP A 1 89 ? 0.022 -9.959 6.724 1.00 94.50 89 ASP A CA 1
ATOM 747 C C . ASP A 1 89 ? 1.270 -9.858 5.831 1.00 94.50 89 ASP A C 1
ATOM 749 O O . ASP A 1 89 ? 2.349 -10.262 6.255 1.00 94.50 89 ASP A O 1
ATOM 753 N N . PHE A 1 90 ? 1.153 -9.246 4.645 1.00 95.44 90 PHE A N 1
ATOM 754 C CA . PHE A 1 90 ? 2.280 -8.943 3.761 1.00 95.44 90 PHE A CA 1
ATOM 755 C C . PHE A 1 90 ? 3.292 -8.014 4.439 1.00 95.44 90 PHE A C 1
ATOM 757 O O . PHE A 1 90 ? 4.472 -8.336 4.501 1.00 95.44 90 PHE A O 1
ATOM 764 N N . ILE A 1 91 ? 2.844 -6.896 5.019 1.00 95.06 91 ILE A N 1
ATOM 765 C CA . ILE A 1 91 ? 3.721 -5.956 5.737 1.00 95.06 91 ILE A CA 1
ATOM 766 C C . ILE A 1 91 ? 4.509 -6.659 6.852 1.00 95.06 91 ILE A C 1
ATOM 768 O O . ILE A 1 91 ? 5.691 -6.388 7.034 1.00 95.06 91 ILE A O 1
ATOM 772 N N . LEU A 1 92 ? 3.870 -7.564 7.597 1.00 93.12 92 LEU A N 1
ATOM 773 C CA . LEU A 1 92 ? 4.497 -8.246 8.733 1.00 93.12 92 LEU A CA 1
ATOM 774 C C . LEU A 1 92 ? 5.619 -9.214 8.333 1.00 93.12 92 LEU A C 1
ATOM 776 O O . LEU A 1 92 ? 6.476 -9.510 9.167 1.00 93.12 92 LEU A O 1
ATOM 780 N N . ILE A 1 93 ? 5.605 -9.724 7.099 1.00 93.69 93 ILE A N 1
ATOM 781 C CA . ILE A 1 93 ? 6.579 -10.713 6.614 1.00 93.69 93 ILE A CA 1
ATOM 782 C C . ILE A 1 93 ? 7.595 -10.137 5.624 1.00 93.69 93 ILE A C 1
ATOM 784 O O . ILE A 1 93 ? 8.592 -10.798 5.346 1.00 93.69 93 ILE A O 1
ATOM 788 N N . THR A 1 94 ? 7.354 -8.942 5.081 1.00 94.00 94 THR A N 1
ATOM 789 C CA . THR A 1 94 ? 8.187 -8.353 4.027 1.00 94.00 94 THR A CA 1
ATOM 790 C C . THR A 1 94 ? 9.412 -7.645 4.617 1.00 94.00 94 THR A C 1
ATOM 792 O O . THR A 1 94 ? 9.253 -6.672 5.353 1.00 94.00 94 THR A O 1
ATOM 795 N N . PRO A 1 95 ? 10.642 -8.074 4.272 1.00 91.62 95 PRO A N 1
ATOM 796 C CA . PRO A 1 95 ? 11.864 -7.388 4.693 1.00 91.62 95 PRO A CA 1
ATOM 797 C C . PRO A 1 95 ? 12.283 -6.266 3.731 1.00 91.62 95 PRO A C 1
ATOM 799 O O . PRO A 1 95 ? 13.099 -5.424 4.092 1.00 91.62 95 PRO A O 1
ATOM 802 N N . ASP A 1 96 ? 11.766 -6.272 2.499 1.00 92.50 96 ASP A N 1
ATOM 803 C CA . ASP A 1 96 ? 12.161 -5.333 1.453 1.00 92.50 96 ASP A CA 1
ATOM 804 C C . ASP A 1 96 ? 11.538 -3.936 1.683 1.00 92.50 96 ASP A C 1
ATOM 806 O O . ASP A 1 96 ? 10.307 -3.803 1.688 1.00 92.50 96 ASP A O 1
ATOM 810 N N . PRO A 1 97 ? 12.348 -2.873 1.858 1.00 92.88 97 PRO A N 1
ATOM 811 C CA . PRO A 1 97 ? 11.843 -1.544 2.204 1.00 92.88 97 PRO A CA 1
ATOM 812 C C . PRO A 1 97 ? 11.047 -0.887 1.070 1.00 92.88 97 PRO A C 1
ATOM 814 O O . PRO A 1 97 ? 10.174 -0.059 1.335 1.00 92.88 97 PRO A O 1
ATOM 817 N N . HIS A 1 98 ? 11.297 -1.258 -0.187 1.00 94.44 98 HIS A N 1
ATOM 818 C CA . HIS A 1 98 ? 10.568 -0.718 -1.330 1.00 94.44 98 HIS A CA 1
ATOM 819 C C . HIS A 1 98 ? 9.155 -1.300 -1.426 1.00 94.44 98 HIS A C 1
ATOM 821 O O . HIS A 1 98 ? 8.191 -0.560 -1.622 1.00 94.44 98 HIS A O 1
ATOM 827 N N . GLN A 1 99 ? 9.006 -2.604 -1.208 1.00 96.06 99 GLN A N 1
ATOM 828 C CA . GLN A 1 99 ? 7.708 -3.264 -1.102 1.00 96.06 99 GLN A CA 1
ATOM 829 C C . GLN A 1 99 ? 6.930 -2.780 0.127 1.00 96.06 99 GLN A C 1
ATOM 831 O O . GLN A 1 99 ? 5.729 -2.524 0.023 1.00 96.06 99 GLN A O 1
ATOM 836 N N . LEU A 1 100 ? 7.600 -2.597 1.273 1.00 95.75 100 LEU A N 1
ATOM 837 C CA . LEU A 1 100 ? 6.981 -2.009 2.465 1.00 95.75 100 LEU A CA 1
ATOM 838 C C . LEU A 1 100 ? 6.476 -0.589 2.201 1.00 95.75 100 LEU A C 1
ATOM 840 O O . LEU A 1 100 ? 5.360 -0.258 2.595 1.00 95.75 100 LEU A O 1
ATOM 844 N N . PHE A 1 101 ? 7.264 0.236 1.510 1.00 96.12 101 PHE A N 1
ATOM 845 C CA . PHE A 1 101 ? 6.863 1.593 1.148 1.00 96.12 101 PHE A CA 1
ATOM 846 C C . PHE A 1 101 ? 5.582 1.596 0.309 1.00 96.12 101 PHE A C 1
ATOM 848 O O . PHE A 1 101 ? 4.619 2.274 0.665 1.00 96.12 101 PHE A O 1
ATOM 855 N N . VAL A 1 102 ? 5.522 0.778 -0.746 1.00 97.62 102 VAL A N 1
ATOM 856 C CA . VAL A 1 102 ? 4.312 0.636 -1.572 1.00 97.62 102 VAL A CA 1
ATOM 857 C C . VAL A 1 102 ? 3.128 0.147 -0.739 1.00 97.62 102 VAL A C 1
ATOM 859 O O . VAL A 1 102 ? 2.028 0.685 -0.861 1.00 97.62 102 VAL A O 1
ATOM 862 N N . ALA A 1 103 ? 3.337 -0.853 0.119 1.00 97.44 103 ALA A N 1
ATOM 863 C CA . ALA A 1 103 ? 2.279 -1.420 0.945 1.00 97.44 103 ALA A CA 1
ATOM 864 C C . ALA A 1 103 ? 1.696 -0.393 1.928 1.00 97.44 103 ALA A C 1
ATOM 866 O O . ALA A 1 103 ? 0.474 -0.282 2.045 1.00 97.44 103 ALA A O 1
ATOM 867 N N . TYR A 1 104 ? 2.542 0.395 2.597 1.00 96.19 104 TYR A N 1
ATOM 868 C CA . TYR A 1 104 ? 2.082 1.454 3.495 1.00 96.19 104 TYR A CA 1
ATOM 869 C C . TYR A 1 104 ? 1.404 2.606 2.756 1.00 96.19 104 TYR A C 1
ATOM 871 O O . TYR A 1 104 ? 0.407 3.131 3.248 1.00 96.19 104 TYR A O 1
ATOM 879 N N . GLU A 1 105 ? 1.888 2.980 1.574 1.00 97.19 105 GLU A N 1
ATOM 880 C CA . GLU A 1 105 ? 1.245 4.000 0.741 1.00 97.19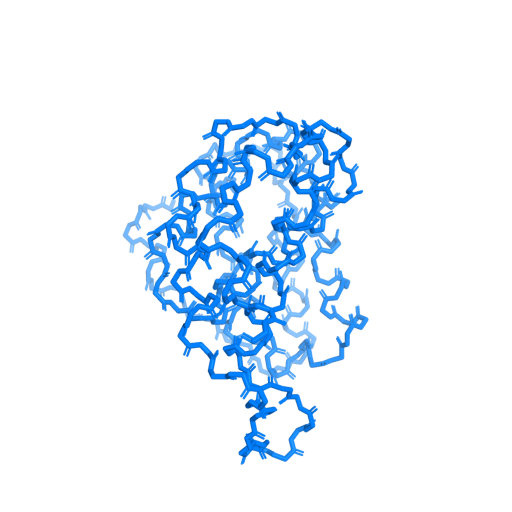 105 GLU A CA 1
ATOM 881 C C . GLU A 1 105 ? -0.136 3.545 0.252 1.00 97.19 105 GLU A C 1
ATOM 883 O O . GLU A 1 105 ? -1.102 4.310 0.305 1.00 97.19 105 GLU A O 1
ATOM 888 N N . LEU A 1 106 ? -0.274 2.275 -0.145 1.00 96.88 106 LEU A N 1
ATOM 889 C CA . LEU A 1 106 ? -1.564 1.690 -0.507 1.00 96.88 106 LEU A CA 1
ATOM 890 C C . LEU A 1 106 ? -2.531 1.687 0.686 1.00 96.88 106 LEU A C 1
ATOM 892 O O . LEU A 1 106 ? -3.692 2.078 0.545 1.00 96.88 106 LEU A O 1
ATOM 896 N N . LEU A 1 107 ? -2.040 1.293 1.865 1.00 94.25 107 LEU A N 1
ATOM 897 C CA . LEU A 1 107 ? -2.793 1.290 3.120 1.00 94.25 107 LEU A CA 1
ATOM 898 C C . LEU A 1 107 ? -3.287 2.700 3.478 1.00 94.25 107 LEU A C 1
ATOM 900 O O . LEU A 1 107 ? -4.462 2.889 3.794 1.00 94.25 107 LEU A O 1
ATOM 904 N N . LEU A 1 108 ? -2.398 3.694 3.395 1.00 94.69 108 LEU A N 1
ATOM 905 C CA . LEU A 1 108 ? -2.702 5.096 3.666 1.00 94.69 108 LEU A CA 1
ATOM 906 C C . LEU A 1 108 ? -3.759 5.614 2.694 1.00 94.69 108 LEU A C 1
ATOM 908 O O . LEU A 1 108 ? -4.754 6.203 3.120 1.00 94.69 108 LEU A O 1
ATOM 912 N N . ARG A 1 109 ? -3.576 5.354 1.397 1.00 93.94 109 ARG A N 1
ATOM 913 C CA . ARG A 1 109 ? -4.496 5.803 0.353 1.00 93.94 109 ARG A CA 1
ATOM 914 C C . ARG A 1 109 ? -5.881 5.184 0.504 1.00 93.94 109 ARG A C 1
ATOM 916 O O . ARG A 1 109 ? -6.873 5.902 0.394 1.00 93.94 109 ARG A O 1
ATOM 923 N N . TYR A 1 110 ? -5.956 3.881 0.762 1.00 92.31 110 TYR A N 1
ATOM 924 C CA . TYR A 1 110 ? -7.229 3.208 1.010 1.00 92.31 110 TYR A CA 1
ATOM 925 C C . TYR A 1 110 ? -7.911 3.742 2.278 1.00 92.31 110 TYR A C 1
ATOM 927 O O . TYR A 1 110 ? -9.116 3.990 2.295 1.00 92.31 110 TYR A O 1
ATOM 935 N N . GLY A 1 111 ? -7.147 3.994 3.340 1.00 90.12 111 GLY A N 1
ATOM 936 C CA . GLY A 1 111 ? -7.699 4.565 4.561 1.00 90.12 111 GLY A CA 1
ATOM 937 C C . GLY A 1 111 ? -8.233 5.985 4.388 1.00 90.12 111 GLY A C 1
ATOM 938 O O . GLY A 1 111 ? -9.284 6.318 4.930 1.00 90.12 111 GLY A O 1
ATOM 939 N N . GLN A 1 112 ? -7.562 6.813 3.586 1.00 89.81 112 GLN A N 1
ATOM 940 C CA . GLN A 1 112 ? -8.016 8.169 3.267 1.00 89.81 112 GLN A CA 1
ATOM 941 C C . GLN A 1 112 ? -9.324 8.192 2.462 1.00 89.81 112 GLN A C 1
ATOM 943 O O . GLN A 1 112 ? -10.051 9.182 2.526 1.00 89.81 112 GLN A O 1
ATOM 948 N N . SER A 1 113 ? -9.649 7.121 1.730 1.00 86.62 113 SER A N 1
ATOM 949 C CA . SER A 1 113 ? -10.931 6.978 1.030 1.00 86.62 113 SER A CA 1
ATOM 950 C C . SER A 1 113 ? -12.014 6.271 1.859 1.00 86.62 113 SER A C 1
ATOM 952 O O . SER A 1 113 ? -13.155 6.173 1.403 1.00 86.62 113 SER A O 1
ATOM 954 N N . SER A 1 114 ? -11.702 5.809 3.079 1.00 83.50 114 SER A N 1
ATOM 955 C CA . SER A 1 114 ? -12.601 5.005 3.916 1.00 83.50 114 SER A CA 1
ATOM 956 C C . SER A 1 114 ? -12.706 5.518 5.360 1.00 83.50 114 SER A C 1
ATOM 958 O O . SER A 1 114 ? -11.891 5.210 6.229 1.00 83.50 114 SER A O 1
ATOM 960 N N . ASP A 1 115 ? -13.812 6.204 5.672 1.00 71.88 115 ASP A N 1
ATOM 961 C CA . ASP A 1 115 ? -14.099 6.807 6.992 1.00 71.88 115 ASP A CA 1
ATOM 962 C C . ASP A 1 115 ? -14.077 5.841 8.192 1.00 71.88 115 ASP A C 1
ATOM 964 O O . ASP A 1 115 ? -14.090 6.270 9.356 1.00 71.88 115 ASP A O 1
ATOM 968 N N . LYS A 1 116 ? -14.161 4.533 7.935 1.00 80.06 116 LYS A N 1
ATOM 969 C CA . LYS A 1 116 ? -14.232 3.486 8.964 1.00 80.06 116 LYS A CA 1
ATOM 970 C C . LYS A 1 116 ? -12.903 2.780 9.180 1.00 80.06 116 LYS A C 1
ATOM 972 O O . LYS A 1 116 ? -12.706 2.226 10.254 1.00 80.06 116 LYS A O 1
ATOM 977 N N . PHE A 1 117 ? -12.012 2.820 8.199 1.00 83.56 117 PHE A N 1
ATOM 978 C CA . PHE A 1 117 ? -10.794 2.023 8.192 1.00 83.56 117 PHE A CA 1
ATOM 979 C C . PHE A 1 117 ? -9.878 2.343 9.376 1.00 83.56 117 PHE A C 1
ATOM 981 O O . PHE A 1 117 ? -9.598 1.490 10.213 1.00 83.56 117 PHE A O 1
ATOM 988 N N . PHE A 1 118 ? -9.514 3.614 9.545 1.00 83.44 118 PHE A N 1
ATOM 989 C CA . PHE A 1 118 ? -8.640 4.034 10.644 1.00 83.44 118 PHE A CA 1
ATOM 990 C C . PHE A 1 118 ? -9.281 3.914 12.042 1.00 83.44 118 PHE A C 1
ATOM 992 O O . PHE A 1 118 ? -8.586 4.002 13.057 1.00 83.44 118 PHE A O 1
ATOM 999 N N . LYS A 1 119 ? -10.598 3.676 12.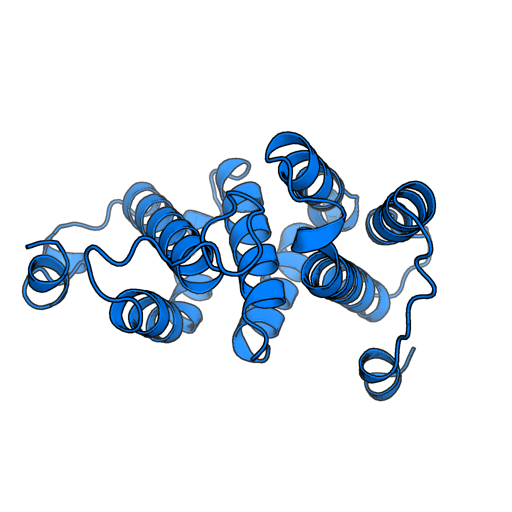121 1.00 79.38 119 LYS A N 1
ATOM 1000 C CA . LYS A 1 119 ? -11.316 3.479 13.390 1.00 79.38 119 LYS A CA 1
ATOM 1001 C C . LYS A 1 119 ? -11.208 2.050 13.930 1.00 79.38 119 LYS A C 1
ATOM 1003 O O . LYS A 1 119 ? -11.479 1.858 15.112 1.00 79.38 119 LYS A O 1
ATOM 1008 N N . ASP A 1 120 ? -10.822 1.063 13.119 1.00 77.56 120 ASP A N 1
ATOM 1009 C CA . ASP A 1 120 ? -10.621 -0.306 13.607 1.00 77.56 120 ASP A CA 1
ATOM 1010 C C . ASP A 1 120 ? -9.265 -0.445 14.313 1.00 77.56 120 ASP A C 1
ATOM 1012 O O . ASP A 1 120 ? -8.218 -0.590 13.690 1.00 77.56 120 ASP A O 1
ATOM 1016 N N . CYS A 1 121 ? -9.268 -0.409 15.645 1.00 62.34 121 CYS A N 1
ATOM 1017 C CA . CYS A 1 121 ? -8.046 -0.498 16.441 1.00 62.34 121 CYS A CA 1
ATOM 1018 C C . CYS A 1 121 ? -7.332 -1.858 16.359 1.00 62.34 121 CYS A C 1
ATOM 1020 O O . CYS A 1 121 ? -6.162 -1.944 16.741 1.00 62.34 121 CYS A O 1
ATOM 1022 N N . THR A 1 122 ? -8.015 -2.936 15.964 1.00 69.12 122 THR A N 1
ATOM 1023 C CA . THR A 1 122 ? -7.459 -4.294 16.087 1.00 69.12 122 THR A CA 1
ATOM 1024 C C . THR A 1 122 ? -6.386 -4.581 15.042 1.00 69.12 122 THR A C 1
ATOM 1026 O O . THR A 1 122 ? -5.360 -5.183 15.375 1.00 69.12 122 THR A O 1
ATOM 1029 N N . SER A 1 123 ? -6.572 -4.066 13.827 1.00 73.75 123 SER A N 1
ATOM 1030 C CA . SER A 1 123 ? -5.629 -4.160 12.713 1.00 73.75 123 SER A CA 1
ATOM 1031 C C . SER A 1 123 ? -4.297 -3.456 13.009 1.00 73.75 123 SER A C 1
ATOM 1033 O O . SER A 1 123 ? -3.225 -4.033 12.815 1.00 73.75 123 SER A O 1
ATOM 1035 N N . TRP A 1 124 ? -4.340 -2.246 13.580 1.00 81.50 124 TRP A N 1
ATOM 1036 C CA . TRP A 1 124 ? -3.148 -1.399 13.761 1.00 81.50 124 TRP A CA 1
ATOM 1037 C C . TRP A 1 124 ? -2.221 -1.844 14.886 1.00 81.50 124 TRP A C 1
ATOM 1039 O O . TRP A 1 124 ? -1.009 -1.654 14.801 1.00 81.50 124 TRP A O 1
ATOM 1049 N N . ARG A 1 125 ? -2.758 -2.484 15.931 1.00 81.50 125 ARG A N 1
ATOM 1050 C CA . ARG A 1 125 ? -1.955 -2.928 17.084 1.00 81.50 125 ARG A CA 1
ATOM 1051 C C . ARG A 1 125 ? -0.811 -3.865 16.700 1.00 81.50 125 ARG A C 1
ATOM 1053 O O . ARG A 1 125 ? 0.217 -3.850 17.368 1.00 81.50 125 ARG A O 1
ATOM 1060 N N . LYS A 1 126 ? -0.978 -4.652 15.633 1.00 85.56 126 LYS A N 1
ATOM 1061 C CA . LYS A 1 126 ? 0.063 -5.554 15.121 1.00 85.56 126 LYS A CA 1
ATOM 1062 C C . LYS A 1 126 ? 1.215 -4.805 14.447 1.00 85.56 126 LYS A C 1
ATOM 1064 O O . LYS A 1 126 ? 2.349 -5.261 14.521 1.00 85.56 126 LYS A O 1
ATOM 1069 N N . LEU A 1 127 ? 0.925 -3.668 13.814 1.00 88.75 127 LEU A N 1
ATOM 1070 C CA . LEU A 1 127 ? 1.892 -2.889 13.038 1.00 88.75 127 LEU A CA 1
ATOM 1071 C C . LEU A 1 127 ? 2.642 -1.851 13.882 1.00 88.75 127 LEU A C 1
ATOM 1073 O O . LEU A 1 127 ? 3.772 -1.505 13.551 1.00 88.75 127 LEU A O 1
ATOM 1077 N N . LEU A 1 128 ? 2.058 -1.396 14.999 1.00 86.25 128 LEU A N 1
ATOM 1078 C CA . LEU A 1 128 ? 2.651 -0.366 15.865 1.00 86.25 128 LEU A CA 1
ATOM 1079 C C . LEU A 1 128 ? 4.130 -0.608 16.233 1.00 86.25 128 LEU A C 1
ATOM 1081 O O . LEU A 1 128 ? 4.907 0.341 16.116 1.00 86.25 128 LEU A O 1
ATOM 1085 N N . PRO A 1 129 ? 4.571 -1.817 16.645 1.00 86.56 129 PRO A N 1
ATOM 1086 C CA . PRO A 1 129 ? 5.981 -2.043 16.969 1.00 86.56 129 PRO A CA 1
ATOM 1087 C C . PRO A 1 129 ? 6.920 -1.794 15.780 1.00 86.56 129 PRO A C 1
ATOM 1089 O O . PRO A 1 129 ? 7.973 -1.189 15.955 1.00 86.56 129 PRO A O 1
ATOM 1092 N N . TYR A 1 130 ? 6.509 -2.202 14.577 1.00 86.25 130 TYR A N 1
ATOM 1093 C CA . TYR A 1 130 ? 7.274 -2.022 13.341 1.00 86.25 130 TYR A CA 1
ATOM 1094 C C . TYR A 1 130 ? 7.332 -0.551 12.930 1.00 86.25 130 TYR A C 1
ATOM 1096 O O . TYR A 1 130 ? 8.382 -0.048 12.549 1.00 86.25 130 TYR A O 1
ATOM 1104 N N . TRP A 1 131 ? 6.221 0.173 13.067 1.00 89.75 131 TRP A N 1
ATOM 1105 C CA . TRP A 1 131 ? 6.176 1.608 12.789 1.00 89.75 131 TRP A CA 1
ATOM 1106 C C . TRP A 1 131 ? 7.104 2.415 13.690 1.00 89.75 131 TRP A C 1
ATOM 1108 O O . TRP A 1 131 ? 7.799 3.312 13.218 1.00 89.75 131 TRP A O 1
ATOM 1118 N N . LEU A 1 132 ? 7.149 2.082 14.981 1.00 86.69 132 LEU A N 1
ATOM 1119 C CA . LEU A 1 132 ? 8.065 2.729 15.917 1.00 86.69 132 LEU A CA 1
ATOM 1120 C C . LEU A 1 132 ? 9.530 2.464 15.562 1.00 86.69 132 LEU A C 1
ATOM 1122 O O . LEU A 1 132 ? 10.352 3.364 15.718 1.00 86.69 132 LEU A O 1
ATOM 1126 N N . ASP A 1 133 ? 9.851 1.262 15.089 1.00 86.38 133 ASP A N 1
ATOM 1127 C CA . ASP A 1 133 ? 11.195 0.914 14.632 1.00 86.38 133 ASP A CA 1
ATOM 1128 C C . ASP A 1 133 ? 11.587 1.710 13.374 1.00 86.38 133 ASP A C 1
ATOM 1130 O O . ASP A 1 133 ? 12.607 2.399 13.376 1.00 86.38 133 ASP A O 1
ATOM 1134 N N . VAL A 1 134 ? 10.712 1.750 12.360 1.00 86.69 134 VAL A N 1
ATOM 1135 C CA . VAL A 1 134 ? 10.899 2.560 11.139 1.00 86.69 134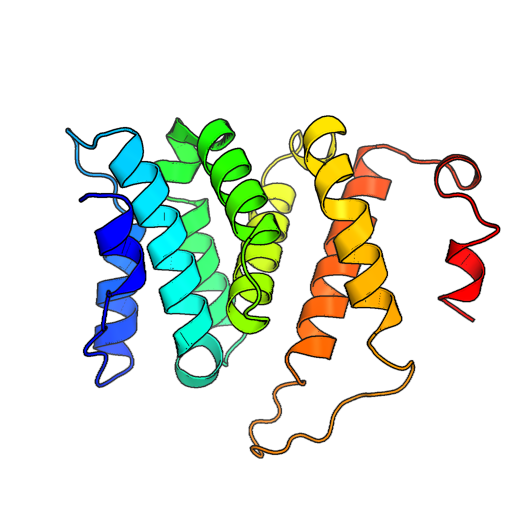 VAL A CA 1
ATOM 1136 C C . VAL A 1 134 ? 11.149 4.036 11.468 1.00 86.69 134 VAL A C 1
ATOM 1138 O O . VAL A 1 134 ? 12.037 4.658 10.891 1.00 86.69 134 VAL A O 1
ATOM 1141 N N . ILE A 1 135 ? 10.393 4.612 12.409 1.00 86.75 135 ILE A N 1
ATOM 1142 C CA . ILE A 1 135 ? 10.555 6.022 12.795 1.00 86.75 135 ILE A CA 1
ATOM 1143 C C . ILE A 1 135 ? 11.896 6.268 13.492 1.00 86.75 135 ILE A C 1
ATOM 1145 O O . ILE A 1 135 ? 12.520 7.299 13.255 1.00 86.75 135 ILE A O 1
ATOM 1149 N N . ARG A 1 136 ? 12.333 5.350 14.361 1.00 83.56 136 ARG A N 1
ATOM 1150 C CA . ARG A 1 136 ? 13.549 5.512 15.177 1.00 83.56 136 ARG A CA 1
ATOM 1151 C C . ARG A 1 136 ? 14.836 5.289 14.395 1.00 83.56 136 ARG A C 1
ATOM 1153 O O . ARG A 1 136 ? 15.857 5.867 14.753 1.00 83.56 136 ARG A O 1
ATOM 1160 N N . ASN A 1 137 ? 14.793 4.456 13.360 1.00 77.62 137 ASN A N 1
ATOM 1161 C CA . ASN A 1 137 ? 15.983 4.054 12.612 1.00 77.62 137 ASN A CA 1
ATOM 1162 C C . ASN A 1 137 ? 16.414 5.066 11.536 1.00 77.62 137 ASN A C 1
ATOM 1164 O O . ASN A 1 137 ? 17.442 4.867 10.895 1.00 77.62 137 ASN A O 1
ATOM 1168 N N . VAL A 1 138 ? 15.692 6.179 11.371 1.00 75.81 138 VAL A N 1
ATOM 1169 C CA . VAL A 1 138 ? 16.085 7.291 10.492 1.00 75.81 138 VAL A CA 1
ATOM 1170 C C . VAL A 1 138 ? 16.493 8.482 11.349 1.00 75.81 138 VAL A C 1
ATOM 1172 O O . VAL A 1 138 ? 15.672 9.017 12.091 1.00 75.81 138 VAL A O 1
ATOM 1175 N N . GLN A 1 139 ? 17.750 8.917 11.237 1.00 68.19 139 GLN A N 1
ATOM 1176 C CA . GLN A 1 139 ? 18.263 10.058 12.001 1.00 68.19 139 GLN A CA 1
ATOM 1177 C C . GLN A 1 139 ? 17.532 11.359 11.639 1.00 68.19 139 GLN A C 1
ATOM 1179 O O . GLN A 1 139 ? 17.250 11.631 10.472 1.00 68.19 139 GLN A O 1
ATOM 1184 N N . ASP A 1 140 ? 17.243 12.188 12.641 1.00 61.12 140 ASP A N 1
ATOM 1185 C CA . ASP A 1 140 ? 16.627 13.496 12.421 1.00 61.12 140 ASP A CA 1
ATOM 1186 C C . ASP A 1 140 ? 17.575 14.431 11.665 1.00 61.12 140 ASP A C 1
ATOM 1188 O O . ASP A 1 140 ? 18.764 14.523 11.967 1.00 61.12 140 ASP A O 1
ATOM 1192 N N . GLY A 1 141 ? 17.046 15.116 10.648 1.00 59.16 141 GLY A N 1
ATOM 1193 C CA . GLY A 1 141 ? 17.843 15.952 9.745 1.00 59.16 141 GLY A CA 1
ATOM 1194 C C . GLY A 1 141 ? 18.610 15.175 8.670 1.00 59.16 141 GLY A C 1
ATOM 1195 O O . GLY A 1 141 ? 19.291 15.796 7.854 1.00 59.16 141 GLY A O 1
ATOM 1196 N N . TYR A 1 142 ? 18.483 13.845 8.619 1.00 63.66 142 TYR A N 1
ATOM 1197 C CA . TYR A 1 142 ? 18.931 13.062 7.475 1.00 63.66 142 TYR A CA 1
ATOM 1198 C C . TYR A 1 142 ? 17.956 13.270 6.312 1.00 63.66 142 TYR A C 1
ATOM 1200 O O . TYR A 1 142 ? 16.831 12.776 6.334 1.00 63.66 142 TYR A O 1
ATOM 1208 N N . PHE A 1 143 ? 18.387 14.032 5.307 1.00 61.91 143 PHE A N 1
ATOM 1209 C CA . PHE A 1 143 ? 17.653 14.231 4.051 1.00 61.91 143 PHE A CA 1
ATOM 1210 C C . PHE A 1 143 ? 18.074 13.244 2.957 1.00 61.91 143 PHE A C 1
ATOM 1212 O O . PHE A 1 143 ? 17.480 13.244 1.880 1.00 61.91 143 PHE A O 1
ATOM 1219 N N . GLY A 1 144 ? 19.049 12.379 3.257 1.00 59.50 144 GLY A N 1
ATOM 1220 C CA . GLY A 1 144 ? 19.660 11.501 2.276 1.00 59.50 144 GLY A CA 1
ATOM 1221 C C . GLY A 1 144 ? 20.755 12.181 1.478 1.00 59.50 144 GLY A C 1
ATOM 1222 O O . GLY A 1 144 ? 20.711 13.391 1.257 1.00 59.50 144 GLY A O 1
ATOM 1223 N N . GLU A 1 145 ? 21.714 11.387 1.020 1.00 58.44 145 GLU A N 1
ATOM 1224 C CA . GLU A 1 145 ? 22.424 11.714 -0.212 1.00 58.44 145 GLU A CA 1
ATOM 1225 C C . GLU A 1 145 ? 21.601 11.104 -1.356 1.00 58.44 145 GLU A C 1
ATOM 1227 O O . GLU A 1 145 ? 21.140 9.965 -1.268 1.00 58.44 145 GLU A O 1
ATOM 1232 N N . ASP A 1 146 ? 21.317 11.900 -2.387 1.00 63.19 146 ASP A N 1
ATOM 1233 C CA . ASP A 1 146 ? 20.724 11.405 -3.631 1.00 63.19 146 ASP A CA 1
ATOM 1234 C C . ASP A 1 146 ? 21.822 10.676 -4.409 1.00 63.19 146 ASP A C 1
ATOM 1236 O O . ASP A 1 146 ? 22.416 11.229 -5.335 1.00 63.19 146 ASP A O 1
ATOM 1240 N N . ASP A 1 147 ? 22.137 9.459 -3.961 1.00 55.34 147 ASP A N 1
ATOM 1241 C CA . ASP A 1 147 ? 23.237 8.646 -4.494 1.00 55.34 147 ASP A CA 1
ATOM 1242 C C . ASP A 1 147 ? 23.092 8.393 -6.005 1.00 55.34 147 ASP A C 1
ATOM 1244 O O . ASP A 1 147 ? 24.091 8.271 -6.716 1.00 55.34 147 ASP A O 1
ATOM 1248 N N . ASP A 1 148 ? 21.856 8.407 -6.512 1.00 59.50 148 ASP A N 1
ATOM 1249 C CA . ASP A 1 148 ? 21.531 8.120 -7.909 1.00 59.50 148 ASP A CA 1
ATOM 1250 C C . ASP A 1 148 ? 21.286 9.384 -8.765 1.00 59.50 148 ASP A C 1
ATOM 1252 O O . ASP A 1 148 ? 21.020 9.278 -9.966 1.00 59.50 148 ASP A O 1
ATOM 1256 N N . GLY A 1 149 ? 21.364 10.592 -8.187 1.00 59.00 149 GLY A N 1
ATOM 1257 C CA . GLY A 1 149 ? 21.121 11.857 -8.900 1.00 59.00 149 GLY A CA 1
ATOM 1258 C C . GLY A 1 149 ? 19.687 12.019 -9.435 1.00 59.00 149 GLY A C 1
ATOM 1259 O O . GLY A 1 149 ? 19.452 12.772 -10.385 1.00 59.00 149 GLY A O 1
ATOM 1260 N N . THR A 1 150 ? 18.736 11.272 -8.872 1.00 66.31 150 THR A N 1
ATOM 1261 C CA . THR A 1 150 ? 17.331 11.213 -9.308 1.00 66.31 150 THR A CA 1
ATOM 1262 C C . THR A 1 150 ? 16.469 12.324 -8.709 1.00 66.31 150 THR A C 1
ATOM 1264 O O . THR A 1 150 ? 15.356 12.568 -9.176 1.00 66.31 150 THR A O 1
ATOM 1267 N N . GLY A 1 151 ? 16.956 12.988 -7.662 1.00 70.25 151 GLY A N 1
ATOM 1268 C CA . GLY A 1 151 ? 16.206 13.910 -6.816 1.00 70.25 151 GLY A CA 1
ATOM 1269 C C . GLY A 1 151 ? 15.165 13.223 -5.924 1.00 70.25 151 GLY A C 1
ATOM 1270 O O . GLY A 1 151 ? 14.354 13.911 -5.302 1.00 70.25 151 GLY A O 1
ATOM 1271 N N . ILE A 1 152 ? 15.148 11.887 -5.870 1.00 73.50 152 ILE A N 1
ATOM 1272 C CA . ILE A 1 152 ? 14.206 11.109 -5.062 1.00 73.50 152 ILE A CA 1
ATOM 1273 C C . ILE A 1 152 ? 14.827 10.879 -3.686 1.00 73.50 152 ILE A C 1
ATOM 1275 O O . ILE A 1 152 ? 15.936 10.368 -3.570 1.00 73.50 152 ILE A O 1
ATOM 1279 N N . ALA A 1 153 ? 14.094 11.225 -2.627 1.00 81.94 153 ALA A N 1
ATOM 1280 C CA . ALA A 1 153 ? 14.548 10.956 -1.266 1.00 81.94 153 ALA A CA 1
ATOM 1281 C C . ALA A 1 153 ? 14.778 9.443 -1.049 1.00 81.94 153 ALA A C 1
ATOM 1283 O O . ALA A 1 153 ? 13.964 8.642 -1.532 1.00 81.94 153 ALA A O 1
ATOM 1284 N N . PRO A 1 154 ? 15.812 9.044 -0.282 1.00 85.94 154 PRO A N 1
ATOM 1285 C CA . PRO A 1 154 ? 16.042 7.652 0.086 1.00 85.94 154 PRO A CA 1
ATOM 1286 C C . PRO A 1 154 ? 14.800 6.941 0.614 1.00 85.94 154 PRO A C 1
ATOM 1288 O O . PRO A 1 154 ? 13.902 7.548 1.217 1.00 85.94 154 PRO A O 1
ATOM 1291 N N . ILE A 1 155 ? 14.758 5.627 0.399 1.00 88.62 155 ILE A N 1
ATOM 1292 C CA . ILE A 1 155 ? 13.580 4.820 0.709 1.00 88.62 155 ILE A CA 1
ATOM 1293 C C . ILE A 1 155 ? 13.225 4.864 2.195 1.00 88.62 155 ILE A C 1
ATOM 1295 O O . ILE A 1 155 ? 12.047 4.922 2.532 1.00 88.62 155 ILE A O 1
ATOM 1299 N N . GLU A 1 156 ? 14.214 4.938 3.079 1.00 87.94 156 GLU A N 1
ATOM 1300 C CA . GLU A 1 156 ? 14.043 5.006 4.528 1.00 87.94 156 GLU A CA 1
ATOM 1301 C C . GLU A 1 156 ? 13.298 6.280 4.945 1.00 87.94 156 GLU A C 1
ATOM 1303 O O . GLU A 1 156 ? 12.408 6.241 5.797 1.00 87.94 156 GLU A O 1
ATOM 1308 N N . ILE A 1 157 ? 13.608 7.410 4.302 1.00 88.50 157 ILE A N 1
ATOM 1309 C CA . ILE A 1 157 ? 12.958 8.700 4.568 1.00 88.50 157 ILE A CA 1
ATOM 1310 C C . ILE A 1 157 ? 11.513 8.666 4.085 1.00 88.50 157 ILE A C 1
ATOM 1312 O O . ILE A 1 157 ? 10.602 9.074 4.811 1.00 88.50 157 ILE A O 1
ATOM 1316 N N . ARG A 1 158 ? 11.292 8.150 2.871 1.00 90.50 158 ARG A N 1
ATOM 1317 C CA . ARG A 1 158 ? 9.949 7.999 2.298 1.00 90.50 158 ARG A CA 1
ATOM 1318 C C . ARG A 1 158 ? 9.090 7.085 3.171 1.00 90.50 158 ARG A C 1
ATOM 1320 O O . ARG A 1 158 ? 7.978 7.458 3.528 1.00 90.50 158 ARG A O 1
ATOM 1327 N N . LEU A 1 159 ? 9.640 5.949 3.599 1.00 92.00 159 LEU A N 1
ATOM 1328 C CA . LEU A 1 159 ? 8.982 4.992 4.484 1.00 92.00 159 LEU A CA 1
ATOM 1329 C C . LEU A 1 159 ? 8.614 5.621 5.835 1.00 92.00 159 LEU A C 1
ATOM 1331 O O . LEU A 1 159 ? 7.470 5.500 6.278 1.00 92.00 159 LEU A O 1
ATOM 1335 N N . ARG A 1 160 ? 9.551 6.344 6.470 1.00 91.56 160 ARG A N 1
ATOM 1336 C CA . ARG A 1 160 ? 9.292 7.077 7.719 1.00 91.56 160 ARG A CA 1
ATOM 1337 C C . ARG A 1 160 ? 8.152 8.073 7.553 1.00 91.56 160 ARG A C 1
ATOM 1339 O O . ARG A 1 160 ? 7.269 8.125 8.409 1.00 91.56 160 ARG A O 1
ATOM 1346 N N . TYR A 1 161 ? 8.155 8.845 6.469 1.00 91.50 161 TYR A N 1
ATOM 1347 C CA . TYR A 1 161 ? 7.105 9.822 6.199 1.00 91.50 161 TYR A CA 1
ATOM 1348 C C . TYR A 1 161 ? 5.726 9.157 6.088 1.00 91.50 161 TYR A C 1
ATOM 1350 O O . TYR A 1 161 ? 4.801 9.551 6.800 1.00 91.50 161 TYR A O 1
ATOM 1358 N N . THR A 1 162 ? 5.600 8.100 5.281 1.00 94.00 162 THR A N 1
ATOM 1359 C CA . THR A 1 162 ? 4.336 7.368 5.110 1.00 94.00 162 THR A CA 1
ATOM 1360 C C . THR A 1 162 ? 3.823 6.796 6.434 1.00 94.00 162 THR A C 1
ATOM 1362 O O . THR A 1 162 ? 2.637 6.912 6.749 1.00 94.00 162 THR A O 1
ATOM 1365 N N . VAL A 1 163 ? 4.712 6.223 7.251 1.00 93.75 163 VAL A N 1
ATOM 1366 C CA . VAL A 1 163 ? 4.359 5.682 8.572 1.00 93.75 163 VAL A CA 1
ATOM 1367 C C . VAL A 1 163 ? 3.875 6.779 9.528 1.00 93.75 163 VAL A C 1
ATOM 1369 O O . VAL A 1 163 ? 2.890 6.581 10.243 1.00 93.75 163 VAL A O 1
ATOM 1372 N N . ILE A 1 164 ? 4.506 7.957 9.523 1.00 92.50 164 ILE A N 1
ATOM 1373 C CA . ILE A 1 164 ? 4.046 9.111 10.313 1.00 92.50 164 ILE A CA 1
ATOM 1374 C C . ILE A 1 164 ? 2.649 9.551 9.861 1.00 92.50 164 ILE A C 1
ATOM 1376 O O . ILE A 1 164 ? 1.784 9.797 10.704 1.00 92.50 164 ILE A O 1
ATOM 1380 N N . CYS A 1 165 ? 2.396 9.608 8.551 1.00 93.06 165 CYS A N 1
ATOM 1381 C CA . CYS A 1 165 ? 1.073 9.928 8.019 1.00 93.06 165 CYS A CA 1
ATOM 1382 C C . CYS A 1 165 ? 0.013 8.912 8.469 1.00 93.06 165 CYS A C 1
ATOM 1384 O O . CYS A 1 165 ? -1.061 9.318 8.910 1.00 93.06 165 CYS A O 1
ATOM 1386 N N . LEU A 1 166 ? 0.314 7.611 8.435 1.00 92.31 166 LEU A N 1
ATOM 1387 C CA . LEU A 1 166 ? -0.584 6.565 8.941 1.00 92.31 166 LEU A CA 1
ATOM 1388 C C . LEU A 1 166 ? -0.904 6.750 10.429 1.00 92.31 166 LEU A C 1
ATOM 1390 O O . LEU A 1 166 ? -2.072 6.732 10.817 1.00 92.31 166 LEU A O 1
ATOM 1394 N N . LEU A 1 167 ? 0.114 6.977 11.262 1.00 89.94 167 LEU A N 1
ATOM 1395 C CA . LEU A 1 167 ? -0.071 7.226 12.694 1.00 89.94 167 LEU A CA 1
ATOM 1396 C C . LEU A 1 167 ? -0.922 8.469 12.957 1.00 89.94 167 LEU A C 1
ATOM 1398 O O . LEU A 1 167 ? -1.788 8.444 13.835 1.00 89.94 167 LEU A O 1
ATOM 1402 N N . TYR A 1 168 ? -0.704 9.540 12.193 1.00 89.75 168 TYR A N 1
ATOM 1403 C CA . TYR A 1 168 ? -1.507 10.754 12.279 1.00 89.75 168 TYR A CA 1
ATOM 1404 C C . TYR A 1 168 ? -2.978 10.478 11.946 1.00 89.75 168 TYR A C 1
ATOM 1406 O O . TYR A 1 168 ? -3.866 10.849 12.715 1.00 89.75 168 TYR A O 1
ATOM 1414 N N . GLU A 1 169 ? -3.243 9.785 10.838 1.00 89.50 169 GLU A N 1
ATOM 1415 C CA . GLU A 1 169 ? -4.598 9.443 10.399 1.00 89.50 169 GLU A CA 1
ATOM 1416 C C . GLU A 1 169 ? -5.329 8.555 11.418 1.00 89.50 169 GLU A C 1
ATOM 1418 O O . GLU A 1 169 ? -6.489 8.813 11.752 1.00 89.50 169 GLU A O 1
ATOM 1423 N N . ILE A 1 170 ? -4.635 7.569 11.994 1.00 87.06 170 ILE A N 1
ATOM 1424 C CA . ILE A 1 170 ? -5.166 6.699 13.052 1.00 87.06 170 ILE A CA 1
ATOM 1425 C C . ILE A 1 170 ? -5.478 7.498 14.316 1.00 87.06 170 ILE A C 1
ATOM 1427 O O . ILE A 1 170 ? -6.582 7.394 14.856 1.00 87.06 170 ILE A O 1
ATOM 1431 N N . SER A 1 171 ? -4.542 8.338 14.761 1.00 84.25 171 SER A N 1
ATOM 1432 C CA . SER A 1 171 ? -4.715 9.175 15.954 1.00 84.25 171 SER A CA 1
ATOM 1433 C C . SER A 1 171 ? -5.898 10.127 15.790 1.00 84.25 171 SER A C 1
ATOM 1435 O O . SER A 1 171 ? -6.749 10.232 16.679 1.00 84.25 171 SER A O 1
ATOM 1437 N N . ARG A 1 172 ? -6.016 10.752 14.610 1.00 84.81 172 ARG A N 1
ATOM 1438 C CA . ARG A 1 172 ? -7.137 11.625 14.249 1.00 84.81 172 ARG A CA 1
ATOM 1439 C C . ARG A 1 172 ? -8.465 10.867 14.242 1.00 84.81 172 ARG A C 1
ATOM 1441 O O . ARG A 1 172 ? -9.454 11.366 14.776 1.00 84.81 172 ARG A O 1
ATOM 1448 N N . ALA A 1 173 ? -8.508 9.676 13.645 1.00 83.62 173 ALA A N 1
ATOM 1449 C CA . ALA A 1 173 ? -9.733 8.889 13.508 1.00 83.62 173 ALA A CA 1
ATOM 1450 C C . ALA A 1 173 ? -10.237 8.318 14.841 1.00 83.62 173 ALA A C 1
ATOM 1452 O O . ALA A 1 173 ? -11.449 8.250 15.059 1.00 83.62 173 ALA A O 1
ATOM 1453 N N . GLN A 1 174 ? -9.320 7.931 15.729 1.00 80.00 174 GLN A N 1
ATOM 1454 C CA . GLN A 1 174 ? -9.635 7.352 17.037 1.00 80.00 174 GLN A CA 1
ATOM 1455 C C . GLN A 1 174 ? -9.818 8.403 18.137 1.00 80.00 174 GLN A C 1
ATOM 1457 O O . GLN A 1 174 ? -10.264 8.056 19.227 1.00 80.00 174 GLN A O 1
ATOM 1462 N N . LYS A 1 175 ? -9.537 9.684 17.848 1.00 74.19 175 LYS A N 1
ATOM 1463 C CA . LYS A 1 175 ? -9.517 10.772 18.840 1.00 74.19 175 LYS A CA 1
ATOM 1464 C C . LYS A 1 175 ? -8.617 10.434 20.035 1.00 74.19 175 LYS A C 1
ATOM 1466 O O . LYS A 1 175 ? -8.993 10.718 21.170 1.00 74.19 175 LYS A O 1
ATOM 1471 N N . LEU A 1 176 ? -7.473 9.795 19.776 1.00 63.56 176 LEU A N 1
ATOM 1472 C CA . LEU A 1 176 ? -6.523 9.451 20.833 1.00 63.56 176 LEU A CA 1
ATOM 1473 C C . LEU A 1 176 ? -6.104 10.736 21.547 1.00 63.56 176 LEU A C 1
ATOM 1475 O O . LEU A 1 176 ? -5.729 11.715 20.899 1.00 63.56 176 LEU A O 1
ATOM 1479 N N . SER A 1 177 ? -6.231 10.740 22.869 1.00 54.50 177 SER A N 1
ATOM 1480 C CA . SER A 1 177 ? -5.770 11.843 23.704 1.00 54.50 177 SER A CA 1
ATOM 1481 C C . SER A 1 177 ? -4.249 11.789 23.882 1.00 54.50 177 SER A C 1
ATOM 1483 O O . SER A 1 177 ? -3.621 10.749 23.675 1.00 54.50 177 SER A O 1
ATOM 1485 N N . ASP A 1 178 ? -3.646 12.893 24.326 1.00 55.78 178 ASP A N 1
ATOM 1486 C CA . ASP A 1 178 ? -2.224 12.951 24.703 1.00 55.78 178 ASP A CA 1
ATOM 1487 C C . ASP A 1 178 ? -1.849 11.899 25.775 1.00 55.78 178 ASP A C 1
ATOM 1489 O O . ASP A 1 178 ? -0.705 11.438 25.843 1.00 55.78 178 ASP A O 1
ATOM 1493 N N . GLU A 1 179 ? -2.821 11.479 26.594 1.00 54.28 179 GLU A N 1
ATOM 1494 C CA . GLU A 1 179 ? -2.674 10.400 27.577 1.00 54.28 179 GLU A CA 1
ATOM 1495 C C . GLU A 1 179 ? -2.635 9.014 26.911 1.00 54.28 179 GLU A C 1
ATOM 1497 O O . GLU A 1 179 ? -1.793 8.192 27.274 1.00 54.28 179 GLU A O 1
ATOM 1502 N N . ASP A 1 180 ? -3.465 8.776 25.887 1.00 51.62 180 ASP A N 1
ATOM 1503 C CA . ASP A 1 180 ? -3.470 7.529 25.100 1.00 51.62 180 ASP A CA 1
ATOM 1504 C C . ASP A 1 180 ? -2.201 7.375 24.249 1.00 51.62 180 ASP A C 1
ATOM 1506 O O . ASP A 1 180 ? -1.727 6.262 24.008 1.00 51.62 180 ASP A O 1
ATOM 1510 N N . LEU A 1 181 ? -1.631 8.501 23.810 1.00 54.81 181 LEU A N 1
ATOM 1511 C CA . LEU A 1 181 ? -0.386 8.563 23.043 1.00 54.81 181 LEU A CA 1
ATOM 1512 C C . LEU A 1 181 ? 0.871 8.449 23.920 1.00 54.81 181 LEU A C 1
ATOM 1514 O O . LEU A 1 181 ? 1.978 8.380 23.388 1.00 54.81 181 LEU A O 1
ATOM 1518 N N . GLY A 1 182 ? 0.738 8.398 25.251 1.00 47.00 182 GLY A N 1
ATOM 1519 C CA . GLY A 1 182 ? 1.872 8.189 26.149 1.00 47.00 182 GLY A CA 1
ATOM 1520 C C . GLY A 1 182 ? 2.994 9.207 25.918 1.00 47.00 182 GLY A C 1
ATOM 1521 O O . GLY A 1 182 ? 4.132 8.840 25.605 1.00 47.00 182 GLY A O 1
ATOM 1522 N N . MET A 1 183 ? 2.686 10.491 26.110 1.00 46.03 183 MET A N 1
ATOM 1523 C CA . MET A 1 183 ? 3.568 11.668 25.973 1.00 46.03 183 MET A CA 1
ATOM 1524 C C . MET A 1 183 ? 4.885 11.658 26.792 1.00 46.03 183 MET A C 1
ATOM 1526 O O . MET A 1 183 ? 5.609 12.652 26.827 1.00 46.03 183 MET A O 1
ATOM 1530 N N . SER A 1 184 ? 5.270 10.548 27.426 1.00 40.75 184 SER A N 1
ATOM 1531 C CA . SER A 1 184 ? 6.631 10.361 27.952 1.00 40.75 184 SER A CA 1
ATOM 1532 C C . SER A 1 184 ? 7.593 9.750 26.918 1.00 40.75 184 SER A C 1
ATOM 1534 O O . SER A 1 184 ? 8.795 10.010 26.978 1.00 40.75 184 SER A O 1
ATOM 1536 N N . SER A 1 185 ? 7.085 8.975 25.949 1.00 39.00 185 SER A N 1
ATOM 1537 C CA . SER A 1 185 ? 7.919 8.268 24.960 1.00 39.00 185 SER A CA 1
ATOM 1538 C C . SER A 1 185 ? 7.877 8.870 23.552 1.00 39.00 185 SER A C 1
ATOM 1540 O O . SER A 1 185 ? 8.857 8.728 22.826 1.00 39.00 185 SER A O 1
ATOM 1542 N N . ILE A 1 186 ? 6.795 9.560 23.167 1.00 40.81 186 ILE A N 1
ATOM 1543 C CA . ILE A 1 186 ? 6.649 10.142 21.816 1.00 40.81 186 ILE A CA 1
ATOM 1544 C C . ILE A 1 186 ? 7.162 11.591 21.747 1.00 40.81 186 ILE A C 1
ATOM 1546 O O . ILE A 1 186 ? 7.771 11.981 20.758 1.00 40.81 186 ILE A O 1
ATOM 1550 N N . THR A 1 187 ? 7.052 12.375 22.821 1.00 33.00 187 THR A N 1
ATOM 1551 C CA . THR A 1 187 ? 7.513 13.783 22.857 1.00 33.00 187 THR A CA 1
ATOM 1552 C C . THR A 1 187 ? 9.036 13.936 22.782 1.00 33.00 187 THR A C 1
ATOM 1554 O O . THR A 1 187 ? 9.529 15.017 22.486 1.00 33.00 187 THR A O 1
ATOM 1557 N N . LYS A 1 188 ? 9.795 12.855 23.007 1.00 33.31 188 LYS A N 1
ATOM 1558 C CA . LYS A 1 188 ? 11.248 12.810 22.764 1.00 33.31 188 LYS A CA 1
ATOM 1559 C C . LYS A 1 188 ? 11.623 12.533 21.298 1.00 33.31 188 LYS A C 1
ATOM 1561 O O . LYS A 1 188 ? 12.804 12.429 21.008 1.00 33.31 188 LYS A O 1
ATOM 1566 N N . LEU A 1 189 ? 10.646 12.350 20.404 1.00 40.53 189 LEU A N 1
ATOM 1567 C CA . LEU A 1 189 ? 10.858 12.052 18.977 1.00 40.53 189 LEU A CA 1
ATOM 1568 C C . LEU A 1 189 ? 10.567 13.252 18.059 1.00 40.53 189 LEU A C 1
ATOM 1570 O O . LEU A 1 189 ? 10.637 13.112 16.842 1.00 40.53 189 LEU A O 1
ATOM 1574 N N . ILE A 1 190 ? 10.185 14.405 18.620 1.00 35.09 190 ILE A N 1
ATOM 1575 C CA . ILE A 1 190 ? 9.875 15.632 17.858 1.00 35.09 190 ILE A CA 1
ATOM 1576 C C . ILE A 1 190 ? 10.671 16.849 18.395 1.00 35.09 190 ILE A C 1
ATOM 1578 O O . ILE A 1 190 ? 10.521 17.959 17.892 1.00 35.09 190 ILE A O 1
ATOM 1582 N N . TYR A 1 191 ? 11.568 16.650 19.370 1.00 31.05 191 TYR A N 1
ATOM 1583 C CA . TYR A 1 191 ? 12.513 17.665 19.854 1.00 31.05 191 TYR A CA 1
ATOM 1584 C C . TYR A 1 191 ? 13.883 17.070 20.150 1.00 31.05 191 TYR A C 1
ATOM 1586 O O . TYR A 1 191 ? 13.918 16.029 20.846 1.00 31.05 191 TYR A O 1
#